Protein AF-A0A2I6S3R1-F1 (afdb_monomer)

Organism: NCBI:txid2067960

Mean predicted aligned error: 6.67 Å

Sequence (330 aa):
MHPRRLFICGTPLQALLIERIIELESLSKDECILFFYTYSINDKYAHAYERICPLFHEAHHYFCDNKYPGYARDARRLFSNLDYQAVYFASAISSFVLLALSCAQNPEIVTFDDGTANISQNSLYASKYGLTLKKALALALFGNRYHLQRIRKESRRHYTLHPGSTNNISDKLVPISIVGSLRESASDSSCSLILGTLFRDAFPSMRPGEIQNRLCKFASRLRGDVFYLPHPRSGESWLRGIRTIDTQQVAEEVAVDLCDRYGRLDLYGFCSSAQLNLGSSERIRNFLLTADGHITNLHTMTETMNRAGIKPYGIIDLDLLHSGNGAPES

InterPro domains:
  IPR012477 Glycosyltransferase family 52 [PF07922] (76-284)

Secondary structure (DSSP, 8-state):
-PPPEEEEE-SHHHHHHHHHHHHHTT--GGGEEEEEEESS--HHHHHHHHHHGGG-SEEEEEE--SPTTHHHHHHHHHHHS---SEEEES-TT-HHHHHHHHHSSS-EEEEE--SGGGT-TTSTTTSSS-S-HHHHHHHHHTT----HHHHHHHEEEEEES-TTS--SS-S-EEE--SS-SPPPPS-SEEEEEEEP--HHHH-TTS-HHHHHHHHHHHHTTS-S-EEEE--TT-S----TTSEE---SS-HHHHHHHHHHHHEEEEEEESS-HHHHHHTT-TTEEEEEEEBTTB-TTHHHHHHHHHHTT---SEEEETT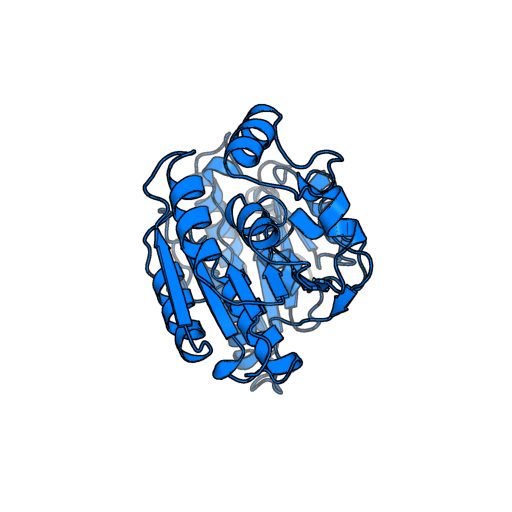TTTS---PPP-

Nearest PDB structures (foldseek):
  5wc8-assembly1_M  TM=6.183E-01  e=5.635E-11  Mannheimia haemolytica
  7d1i-assembly1_B-2  TM=4.965E-01  e=1.856E-05  Acinetobacter baumannii
  6jtd-assembly2_B  TM=4.982E-01  e=2.274E-04  Trollius chinensis
  1foa-assembly1_A  TM=5.330E-01  e=4.986E-01  Oryctolagus cuniculus
  5gvw-assembly1_D  TM=2.110E-01  e=1.466E-01  Streptococcus pneumoniae

pLDDT: mean 86.87, std 12.22, range [29.44, 98.56]

Foldseek 3Di:
DPAAEEEEEEALVSLLQVVQVCVVVVPAQDRYEYEYEYADDDPLSVVSCVVRVVRHPYYDYHYPPDDPPVVLLVLLVVLLPDGHQAYEEAQQLDSNRQSNCQNDDNHAYEYEHPFLLFFFCPHLLVDPFSDDPVVVVSSVVSRGPDTQVCQAVRHPEYEYLQLQFRTSRYVRYDYDASQDPQPQAPEQAEEEEEEADPCCVFPVPDDSVVVLVLVLLVQVPDDDAYEYEHDPPDPPQDRPPHHYDDDSDDPLVVLSVRCNHGVAYEYEYLLDSSCLSCQPDPRYQYEHEDEPPDRRCPVSSVVSCVSSVGDHNYYDYSVVSVPDDDDDDD

Structure (mmCIF, N/CA/C/O backbone):
data_AF-A0A2I6S3R1-F1
#
_entry.id   AF-A0A2I6S3R1-F1
#
loop_
_atom_site.group_PDB
_atom_site.id
_atom_site.type_symbol
_atom_site.label_atom_id
_atom_site.label_alt_id
_atom_site.label_comp_id
_atom_site.label_asym_id
_atom_site.label_entity_id
_atom_site.label_seq_id
_atom_site.pdbx_PDB_ins_code
_atom_site.Cartn_x
_atom_site.Cartn_y
_atom_site.Cartn_z
_atom_site.occupancy
_atom_site.B_iso_or_equiv
_atom_site.auth_seq_id
_atom_site.auth_comp_id
_atom_site.auth_asym_id
_atom_site.auth_atom_id
_atom_site.pdbx_PDB_model_num
ATOM 1 N N . MET A 1 1 ? -22.753 -14.914 19.082 1.00 54.47 1 MET A N 1
ATOM 2 C CA . MET A 1 1 ? -22.231 -14.079 17.980 1.00 54.47 1 MET A CA 1
ATOM 3 C C . MET A 1 1 ? -20.720 -14.141 18.030 1.00 54.47 1 MET A C 1
ATOM 5 O O . MET A 1 1 ? -20.175 -14.001 19.119 1.00 54.47 1 MET A O 1
ATOM 9 N N . HIS A 1 2 ? -20.063 -14.411 16.903 1.00 62.22 2 HIS A N 1
ATOM 10 C CA . HIS A 1 2 ? -18.607 -14.311 16.826 1.00 62.22 2 HIS A CA 1
ATOM 11 C C . HIS A 1 2 ? -18.181 -12.839 16.933 1.00 62.22 2 HIS A C 1
ATOM 13 O O . HIS A 1 2 ? -18.915 -11.965 16.465 1.00 62.22 2 HIS A O 1
ATOM 19 N N . PRO A 1 3 ? -17.033 -12.546 17.563 1.00 82.75 3 PRO A N 1
ATOM 20 C CA . PRO A 1 3 ? -16.532 -11.185 17.660 1.00 82.75 3 PRO A CA 1
ATOM 21 C C . PRO A 1 3 ? -16.202 -10.648 16.263 1.00 82.75 3 PRO A C 1
ATOM 23 O O . PRO A 1 3 ? -15.366 -11.203 15.548 1.00 82.75 3 PRO A O 1
ATOM 26 N N . ARG A 1 4 ? -16.876 -9.568 15.859 1.00 94.56 4 ARG A N 1
ATOM 27 C CA . ARG A 1 4 ? -16.673 -8.958 14.541 1.00 94.56 4 ARG A CA 1
ATOM 28 C C . ARG A 1 4 ? -15.415 -8.095 14.504 1.00 94.56 4 ARG A C 1
ATOM 30 O O . ARG A 1 4 ? -15.016 -7.488 15.501 1.00 94.56 4 ARG A O 1
ATOM 37 N N . ARG A 1 5 ? -14.800 -8.035 13.329 1.00 97.62 5 ARG A N 1
ATOM 38 C CA . ARG A 1 5 ? -13.547 -7.339 13.032 1.00 97.62 5 ARG A CA 1
ATOM 39 C C . ARG A 1 5 ? -13.826 -6.277 11.976 1.00 97.62 5 ARG A C 1
ATOM 41 O O . ARG A 1 5 ? -14.322 -6.597 10.897 1.00 97.62 5 ARG A O 1
ATOM 48 N N . LEU A 1 6 ? -13.518 -5.024 12.288 1.00 98.38 6 LEU A N 1
ATOM 49 C CA . LEU A 1 6 ? -13.662 -3.907 11.363 1.00 98.38 6 LEU A CA 1
ATOM 50 C C . LEU A 1 6 ? -12.368 -3.717 10.571 1.00 98.38 6 LEU A C 1
ATOM 52 O O . LEU A 1 6 ? -11.334 -3.376 11.142 1.00 98.38 6 LEU A O 1
ATOM 56 N N . PHE A 1 7 ? -12.438 -3.885 9.259 1.00 98.56 7 PHE A N 1
ATOM 57 C CA . PHE A 1 7 ? -11.355 -3.619 8.325 1.00 98.56 7 PHE A CA 1
ATOM 58 C C . PHE A 1 7 ? -11.514 -2.230 7.719 1.00 98.56 7 PHE A C 1
ATOM 60 O O . PHE A 1 7 ? -12.572 -1.887 7.198 1.00 98.56 7 PHE A O 1
ATOM 67 N N . ILE A 1 8 ? -10.456 -1.426 7.786 1.00 98.19 8 ILE A N 1
ATOM 68 C CA . ILE A 1 8 ? -10.428 -0.054 7.282 1.00 98.19 8 ILE A CA 1
ATOM 69 C C . ILE A 1 8 ? -9.348 0.054 6.212 1.00 98.19 8 ILE A C 1
ATOM 71 O O . ILE A 1 8 ? -8.157 -0.085 6.507 1.00 98.19 8 ILE A O 1
ATOM 75 N N . CYS A 1 9 ? -9.753 0.373 4.987 1.00 95.44 9 CYS A N 1
ATOM 76 C CA . CYS A 1 9 ? -8.829 0.640 3.891 1.00 95.44 9 CYS A CA 1
ATOM 77 C C . CYS A 1 9 ? -9.319 1.762 2.975 1.00 95.44 9 CYS A C 1
ATOM 79 O O . CYS A 1 9 ? -10.487 2.140 2.973 1.00 95.44 9 CYS A O 1
ATOM 81 N N . GLY A 1 10 ? -8.393 2.316 2.203 1.00 93.06 10 GLY A N 1
ATOM 82 C CA . GLY A 1 10 ? -8.664 3.366 1.237 1.00 93.06 10 GLY A CA 1
ATOM 83 C C . GLY A 1 10 ? -7.691 3.400 0.069 1.00 93.06 10 GLY A C 1
ATOM 84 O O . GLY A 1 10 ? -7.510 4.453 -0.537 1.00 93.06 10 GLY A O 1
ATOM 85 N N . THR A 1 11 ? -7.041 2.275 -0.244 1.00 91.69 11 THR A N 1
ATOM 86 C CA . THR A 1 11 ? -6.274 2.091 -1.484 1.00 91.69 11 THR A CA 1
ATOM 87 C C . THR A 1 11 ? -6.466 0.670 -2.031 1.00 91.69 11 THR A C 1
ATOM 89 O O . THR A 1 11 ? -6.712 -0.251 -1.249 1.00 91.69 11 THR A O 1
ATOM 92 N N . PRO A 1 12 ? -6.315 0.457 -3.351 1.00 92.38 12 PRO A N 1
ATOM 93 C CA . PRO A 1 12 ? -6.341 -0.886 -3.934 1.00 92.38 12 PRO A CA 1
ATOM 94 C C . PRO A 1 12 ? -5.300 -1.850 -3.341 1.00 92.38 12 PRO A C 1
ATOM 96 O O . PRO A 1 12 ? -5.613 -3.008 -3.089 1.00 92.38 12 PRO A O 1
ATOM 99 N N . LEU A 1 13 ? -4.090 -1.368 -3.027 1.00 91.00 13 LEU A N 1
ATOM 100 C CA . LEU A 1 13 ? -3.055 -2.182 -2.375 1.00 91.00 13 LEU A CA 1
ATOM 101 C C . LEU A 1 13 ? -3.514 -2.690 -1.001 1.00 91.00 13 LEU A C 1
ATOM 103 O O . LEU A 1 13 ? -3.348 -3.863 -0.678 1.00 91.00 13 LEU A O 1
ATOM 107 N N . GLN A 1 14 ? -4.125 -1.817 -0.197 1.00 94.81 14 GLN A N 1
ATOM 108 C CA . GLN A 1 14 ? -4.657 -2.198 1.110 1.00 94.81 14 GLN A CA 1
ATOM 109 C C . GLN A 1 14 ? -5.797 -3.219 0.986 1.00 94.81 14 GLN A C 1
ATOM 111 O O . GLN A 1 14 ? -5.889 -4.114 1.818 1.00 94.81 14 GLN A O 1
ATOM 116 N N . ALA A 1 15 ? -6.643 -3.109 -0.044 1.00 94.94 15 ALA A N 1
ATOM 117 C CA . ALA A 1 15 ? -7.698 -4.086 -0.321 1.00 94.94 15 ALA A CA 1
ATOM 118 C C . ALA A 1 15 ? -7.115 -5.489 -0.546 1.00 94.94 15 ALA A C 1
ATOM 120 O O . ALA A 1 15 ? -7.571 -6.459 0.055 1.00 94.94 15 ALA A O 1
ATOM 121 N N . LEU A 1 16 ? -6.046 -5.571 -1.339 1.00 92.88 16 LEU A N 1
ATOM 122 C CA . LEU A 1 16 ? -5.360 -6.825 -1.614 1.00 92.88 16 LEU A CA 1
ATOM 123 C C . LEU A 1 16 ? -4.667 -7.405 -0.368 1.00 92.88 16 LEU A C 1
ATOM 125 O O . LEU A 1 16 ? -4.726 -8.609 -0.136 1.00 92.88 16 LEU A O 1
ATOM 129 N N . LEU A 1 17 ? -4.055 -6.571 0.479 1.00 94.50 17 LEU A N 1
ATOM 130 C CA . LEU A 1 17 ? -3.496 -7.045 1.753 1.00 94.50 17 LEU A CA 1
ATOM 131 C C . LEU A 1 17 ? -4.581 -7.586 2.690 1.00 94.50 17 LEU A C 1
ATOM 133 O O . LEU A 1 17 ? -4.364 -8.592 3.356 1.00 94.50 17 LEU A O 1
ATOM 137 N N . ILE A 1 18 ? -5.752 -6.950 2.726 1.00 96.31 18 ILE A N 1
ATOM 138 C CA . ILE A 1 18 ? -6.888 -7.408 3.530 1.00 96.31 18 ILE A CA 1
ATOM 139 C C . ILE A 1 18 ? -7.377 -8.786 3.078 1.00 96.31 18 ILE A C 1
ATOM 141 O O . ILE A 1 18 ? -7.597 -9.643 3.930 1.00 96.31 18 ILE A O 1
ATOM 145 N N . GLU A 1 19 ? -7.508 -9.015 1.769 1.00 94.50 19 GLU A N 1
ATOM 146 C CA . GLU A 1 19 ? -7.861 -10.328 1.207 1.00 94.50 19 GLU A CA 1
ATOM 147 C C . GLU A 1 19 ? -6.900 -11.412 1.721 1.00 94.50 19 GLU A C 1
ATOM 149 O O . GLU A 1 19 ? -7.334 -12.425 2.268 1.00 94.50 19 GLU A O 1
ATOM 154 N N . ARG A 1 20 ? -5.589 -11.140 1.684 1.00 93.38 20 ARG A N 1
ATOM 155 C CA . ARG A 1 20 ? -4.559 -12.054 2.205 1.00 93.38 20 ARG A CA 1
ATOM 156 C C . ARG A 1 20 ? -4.641 -12.256 3.717 1.00 93.38 20 ARG A C 1
ATOM 158 O O . ARG A 1 20 ? -4.416 -13.363 4.192 1.00 93.38 20 ARG A O 1
ATOM 165 N N . ILE A 1 21 ? -4.961 -11.219 4.490 1.00 96.31 21 ILE A N 1
ATOM 166 C CA . ILE A 1 21 ? -5.130 -11.338 5.949 1.00 96.31 21 ILE A CA 1
ATOM 167 C C . ILE A 1 21 ? -6.331 -12.226 6.282 1.00 96.31 21 ILE A C 1
ATOM 169 O O . ILE A 1 21 ? -6.217 -13.083 7.154 1.00 96.31 21 ILE A O 1
ATOM 173 N N . ILE A 1 22 ? -7.457 -12.056 5.581 1.00 95.88 22 ILE A N 1
ATOM 174 C CA . ILE A 1 22 ? -8.658 -12.885 5.759 1.00 95.88 22 ILE A CA 1
ATOM 175 C C . ILE A 1 22 ? -8.340 -14.357 5.483 1.00 95.88 22 ILE A C 1
ATOM 177 O O . ILE A 1 22 ? -8.696 -15.213 6.294 1.00 95.88 22 ILE A O 1
ATOM 181 N N . GLU A 1 23 ? -7.622 -14.643 4.393 1.00 93.81 23 GLU A N 1
ATOM 182 C CA . GLU A 1 23 ? -7.155 -15.995 4.063 1.00 93.81 23 GLU A CA 1
ATOM 183 C C . GLU A 1 23 ? -6.233 -16.565 5.157 1.00 93.81 23 GLU A C 1
ATOM 185 O O . GLU A 1 23 ? -6.480 -17.655 5.674 1.00 93.81 23 GLU A O 1
ATOM 190 N N . LEU A 1 24 ? -5.192 -15.820 5.548 1.00 93.62 24 LEU A N 1
ATOM 191 C CA . LEU A 1 24 ? -4.191 -16.255 6.532 1.00 93.62 24 LEU A CA 1
ATOM 192 C C . LEU A 1 24 ? -4.785 -16.519 7.916 1.00 93.62 24 LEU A C 1
ATOM 194 O O . LEU A 1 24 ? -4.354 -17.432 8.618 1.00 93.62 24 LEU A O 1
ATOM 198 N N . GLU A 1 25 ? -5.755 -15.709 8.323 1.00 94.81 25 GLU A N 1
ATOM 199 C CA . GLU A 1 25 ? -6.446 -15.867 9.599 1.00 94.81 25 GLU A CA 1
ATOM 200 C C . GLU A 1 25 ? -7.646 -16.816 9.528 1.00 94.81 25 GLU A C 1
ATOM 202 O O . GLU A 1 25 ? -8.261 -17.083 10.560 1.00 94.81 25 GLU A O 1
ATOM 207 N N . SER A 1 26 ? -7.965 -17.346 8.340 1.00 95.19 26 SER A N 1
ATOM 208 C CA . SER A 1 26 ? -9.133 -18.203 8.105 1.00 95.19 26 SER A CA 1
ATOM 209 C C . SER A 1 26 ? -10.435 -17.566 8.608 1.00 95.19 26 SER A C 1
ATOM 211 O O . SER A 1 26 ? -11.270 -18.232 9.222 1.00 95.19 26 SER A O 1
ATOM 213 N N . LEU A 1 27 ? -10.593 -16.258 8.380 1.00 95.25 27 LEU A N 1
ATOM 214 C CA . LEU A 1 27 ? -11.760 -15.514 8.846 1.00 95.25 27 LEU A CA 1
ATOM 215 C C . LEU A 1 27 ? -12.967 -15.813 7.968 1.00 95.25 27 LEU A C 1
ATOM 217 O O . LEU A 1 27 ? -12.891 -15.794 6.739 1.00 95.25 27 LEU A O 1
ATOM 221 N N . SER A 1 28 ? -14.105 -16.048 8.611 1.00 95.75 28 SER A N 1
ATOM 222 C CA . SER A 1 28 ? -15.370 -16.189 7.904 1.00 95.75 28 SER A CA 1
ATOM 223 C C . SER A 1 28 ? -15.984 -14.825 7.589 1.00 95.75 28 SER A C 1
ATOM 225 O O . SER A 1 28 ? -15.787 -13.844 8.308 1.00 95.75 28 SER A O 1
ATOM 227 N N . LYS A 1 29 ? -16.808 -14.778 6.538 1.00 95.94 29 LYS A N 1
ATOM 228 C CA . LYS A 1 29 ? -17.544 -13.573 6.132 1.00 95.94 29 LYS A CA 1
ATOM 229 C C . LYS A 1 29 ? -18.296 -12.921 7.298 1.00 95.94 29 LYS A C 1
ATOM 231 O O . LYS A 1 29 ? -18.241 -11.704 7.456 1.00 95.94 29 LYS A O 1
ATOM 236 N N . ASP A 1 30 ? -18.956 -13.728 8.131 1.00 95.56 30 ASP A N 1
ATOM 237 C CA . ASP A 1 30 ? -19.784 -13.279 9.262 1.00 95.56 30 ASP A CA 1
ATOM 238 C C . ASP A 1 30 ? -18.995 -12.598 10.393 1.00 95.56 30 ASP A C 1
ATOM 240 O O . ASP A 1 30 ? -19.573 -11.927 11.254 1.00 95.56 30 ASP A O 1
ATOM 244 N N . GLU A 1 31 ? -17.669 -12.726 10.376 1.00 96.19 31 GLU A N 1
ATOM 245 C CA . GLU A 1 31 ? -16.759 -12.092 11.323 1.00 96.19 31 GLU A CA 1
ATOM 246 C C . GLU A 1 31 ? -16.210 -10.748 10.836 1.00 96.19 31 GLU A C 1
ATOM 248 O O . GLU A 1 31 ? -15.504 -10.079 11.594 1.00 96.19 31 GLU A O 1
ATOM 253 N N . CYS A 1 32 ? -16.491 -10.336 9.598 1.00 97.88 32 CYS A N 1
ATOM 254 C CA . CYS A 1 32 ? -15.800 -9.221 8.958 1.00 97.88 32 CYS A CA 1
ATOM 255 C C . CYS A 1 32 ? -16.759 -8.091 8.559 1.00 97.88 32 CYS A C 1
ATOM 257 O O . CYS A 1 32 ? -17.756 -8.310 7.872 1.00 97.88 32 CYS A O 1
ATOM 259 N N . ILE A 1 33 ? -16.405 -6.860 8.940 1.00 98.25 33 ILE A N 1
ATOM 260 C CA . ILE A 1 33 ? -17.035 -5.614 8.483 1.00 98.25 33 ILE A CA 1
ATOM 261 C C . ILE A 1 33 ? -16.000 -4.813 7.692 1.00 98.25 33 ILE A C 1
ATOM 263 O O . ILE A 1 33 ? -14.876 -4.645 8.163 1.00 98.25 33 ILE A O 1
ATOM 267 N N . LEU A 1 34 ? -16.366 -4.288 6.525 1.00 98.44 34 LEU A N 1
ATOM 268 C CA . LEU A 1 34 ? -15.507 -3.429 5.709 1.00 98.44 34 LEU A CA 1
ATOM 269 C C . LEU A 1 34 ? -15.935 -1.964 5.802 1.00 98.44 34 LEU A C 1
ATOM 271 O O . LEU A 1 34 ? -17.093 -1.623 5.578 1.00 98.44 34 LEU A O 1
ATOM 275 N N . PHE A 1 35 ? -14.970 -1.080 6.027 1.00 98.12 35 PHE A N 1
ATOM 276 C CA . PHE A 1 35 ? -15.082 0.349 5.776 1.00 98.12 35 PHE A CA 1
ATOM 277 C C . PHE A 1 35 ? -14.028 0.771 4.746 1.00 98.12 35 PHE A C 1
ATOM 279 O O . PHE A 1 35 ? -12.843 0.920 5.058 1.00 98.12 35 PHE A O 1
ATOM 286 N N . PHE A 1 36 ? -14.475 0.964 3.507 1.00 96.88 36 PHE A N 1
ATOM 287 C CA . PHE A 1 36 ? -13.648 1.358 2.374 1.00 96.88 36 PHE A CA 1
ATOM 288 C C . PHE A 1 36 ? -13.839 2.850 2.095 1.00 96.88 36 PHE A C 1
ATOM 290 O O . PHE A 1 36 ? -14.948 3.267 1.770 1.00 96.88 36 PHE A O 1
ATOM 297 N N . TYR A 1 37 ? -12.796 3.675 2.203 1.00 94.75 37 TYR A N 1
ATOM 298 C CA . TYR A 1 37 ? -12.896 5.117 1.944 1.00 94.75 37 TYR A CA 1
ATOM 299 C C . TYR A 1 37 ? -12.085 5.557 0.726 1.00 94.75 37 TYR A C 1
ATOM 301 O O . TYR A 1 37 ? -10.963 5.114 0.509 1.00 94.75 37 TYR A O 1
ATOM 309 N N . THR A 1 38 ? -12.618 6.487 -0.064 1.00 91.69 38 THR A N 1
ATOM 310 C CA . THR A 1 38 ? -11.966 6.943 -1.303 1.00 91.69 38 THR A CA 1
ATOM 311 C C . THR A 1 38 ? -11.994 8.455 -1.439 1.00 91.69 38 THR A C 1
ATOM 313 O O . THR A 1 38 ? -13.030 9.071 -1.211 1.00 91.69 38 THR A O 1
ATOM 316 N N . TYR A 1 39 ? -10.878 9.051 -1.866 1.00 85.19 39 TYR A N 1
ATOM 317 C CA . TYR A 1 39 ? -10.787 10.483 -2.202 1.00 85.19 39 TYR A CA 1
ATOM 318 C C . TYR A 1 39 ? -10.976 10.770 -3.696 1.00 85.19 39 TYR A C 1
ATOM 320 O O . TYR A 1 39 ? -11.170 11.916 -4.088 1.00 85.19 39 TYR A O 1
ATOM 328 N N . SER A 1 40 ? -10.892 9.737 -4.531 1.00 80.06 40 SER A N 1
ATOM 329 C CA . SER A 1 40 ? -11.030 9.823 -5.981 1.00 80.06 40 SER A CA 1
ATOM 330 C C . SER A 1 40 ? -12.002 8.764 -6.466 1.00 80.06 40 SER A C 1
ATOM 332 O O . SER A 1 40 ? -11.911 7.615 -6.035 1.00 80.06 40 SER A O 1
ATOM 334 N N . ILE A 1 41 ? -12.875 9.142 -7.395 1.00 79.88 41 ILE A N 1
ATOM 335 C CA . ILE A 1 41 ? -13.721 8.205 -8.131 1.00 79.88 41 ILE A CA 1
ATOM 336 C C . ILE A 1 41 ? -12.942 7.794 -9.377 1.00 79.88 41 ILE A C 1
ATOM 338 O O . ILE A 1 41 ? -12.688 8.627 -10.244 1.00 79.88 41 ILE A O 1
ATOM 342 N N . ASN A 1 42 ? -12.502 6.540 -9.431 1.00 83.06 42 ASN A N 1
ATOM 343 C CA . ASN A 1 42 ? -11.980 5.924 -10.647 1.00 83.06 42 ASN A CA 1
ATOM 344 C C . ASN A 1 42 ? -12.133 4.399 -10.586 1.00 83.06 42 ASN A C 1
ATOM 346 O O . ASN A 1 42 ? -12.280 3.821 -9.503 1.00 83.06 42 ASN A O 1
ATOM 350 N N . ASP A 1 43 ? -12.037 3.770 -11.754 1.00 86.88 43 ASP A N 1
ATOM 351 C CA . ASP A 1 43 ? -12.311 2.347 -11.955 1.00 86.88 43 ASP A CA 1
ATOM 352 C C . ASP A 1 43 ? -11.414 1.427 -11.120 1.00 86.88 43 ASP A C 1
ATOM 354 O O . ASP A 1 43 ? -11.856 0.359 -10.715 1.00 86.88 43 ASP A O 1
ATOM 358 N N . LYS A 1 44 ? -10.182 1.836 -10.779 1.00 88.00 44 LYS A N 1
ATOM 359 C CA . LYS A 1 44 ? -9.290 1.020 -9.932 1.00 88.00 44 LYS A CA 1
ATOM 360 C C . LYS A 1 44 ? -9.800 0.904 -8.502 1.00 88.00 44 LYS A C 1
ATOM 362 O O . LYS A 1 44 ? -9.704 -0.156 -7.892 1.00 88.00 44 LYS A O 1
ATOM 367 N N . TYR A 1 45 ? -10.329 1.994 -7.950 1.00 90.75 45 TYR A N 1
ATOM 368 C CA . TYR A 1 45 ? -10.899 1.971 -6.603 1.00 90.75 45 TYR A CA 1
ATOM 369 C C . TYR A 1 45 ? -12.239 1.235 -6.576 1.00 90.75 45 TYR A C 1
ATOM 371 O O . TYR A 1 45 ? -12.485 0.498 -5.625 1.00 90.75 45 TYR A O 1
ATOM 379 N N . ALA A 1 46 ? -13.068 1.407 -7.613 1.00 91.44 46 ALA A N 1
ATOM 380 C CA . ALA A 1 46 ? -14.316 0.661 -7.759 1.00 91.44 46 ALA A CA 1
ATOM 381 C C . ALA A 1 46 ? -14.044 -0.847 -7.849 1.00 91.44 46 ALA A C 1
ATOM 383 O O . ALA A 1 46 ? -14.564 -1.607 -7.037 1.00 91.44 46 ALA A O 1
ATOM 384 N N . HIS A 1 47 ? -13.123 -1.253 -8.729 1.00 92.62 47 HIS A N 1
ATOM 385 C CA . HIS A 1 47 ? -12.705 -2.645 -8.879 1.00 92.62 47 HIS A CA 1
ATOM 386 C C . HIS A 1 47 ? -12.179 -3.241 -7.567 1.00 92.62 47 HIS A C 1
ATOM 388 O O . HIS A 1 47 ? -12.578 -4.334 -7.175 1.00 92.62 47 HIS A O 1
ATOM 394 N N . ALA A 1 48 ? -11.317 -2.512 -6.849 1.00 93.31 48 ALA A N 1
ATOM 395 C CA . ALA A 1 48 ? -10.789 -2.973 -5.568 1.00 93.31 48 ALA A CA 1
ATOM 396 C C . ALA A 1 48 ? -11.893 -3.190 -4.519 1.00 93.31 48 ALA A C 1
ATOM 398 O O . ALA A 1 48 ? -11.857 -4.189 -3.804 1.00 93.31 48 ALA A O 1
ATOM 399 N N . TYR A 1 49 ? -12.871 -2.283 -4.433 1.00 95.50 49 TYR A N 1
ATOM 400 C CA . TYR A 1 49 ? -14.009 -2.423 -3.523 1.00 95.50 49 TYR A CA 1
ATOM 401 C C . TYR A 1 49 ? -14.904 -3.608 -3.906 1.00 95.50 49 TYR A C 1
ATOM 403 O O . TYR A 1 49 ? -15.193 -4.451 -3.057 1.00 95.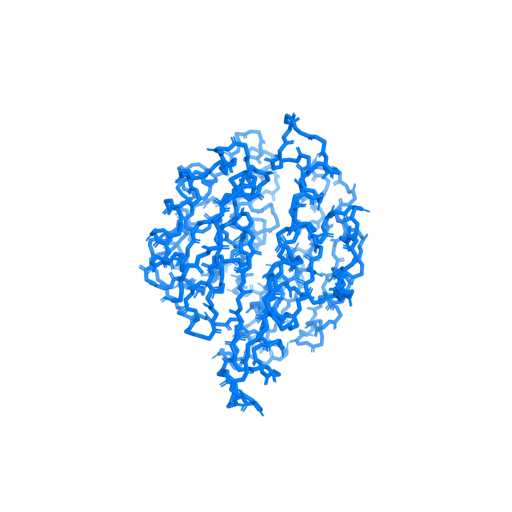50 49 TYR A O 1
ATOM 411 N N . GLU A 1 50 ? -15.304 -3.702 -5.177 1.00 95.12 50 GLU A N 1
ATOM 412 C CA . GLU A 1 50 ? -16.162 -4.775 -5.698 1.00 95.12 50 GLU A CA 1
ATOM 413 C C . GLU A 1 50 ? -15.533 -6.156 -5.514 1.00 95.12 50 GLU A C 1
ATOM 415 O O . GLU A 1 50 ? -16.231 -7.109 -5.170 1.00 95.12 50 GLU A O 1
ATOM 420 N N . ARG A 1 51 ? -14.209 -6.255 -5.674 1.00 93.81 51 ARG A N 1
ATOM 421 C CA . ARG A 1 51 ? -13.455 -7.492 -5.468 1.00 93.81 51 ARG A CA 1
ATOM 422 C C . ARG A 1 51 ? -13.545 -8.003 -4.031 1.00 93.81 51 ARG A C 1
ATOM 424 O O . ARG A 1 51 ? -13.773 -9.192 -3.833 1.00 93.81 51 ARG A O 1
ATOM 431 N N . ILE A 1 52 ? -13.342 -7.137 -3.034 1.00 96.12 52 ILE A N 1
ATOM 432 C CA . ILE A 1 52 ? -13.237 -7.586 -1.637 1.00 96.12 52 ILE A CA 1
ATOM 433 C C . ILE A 1 52 ? -14.572 -7.571 -0.892 1.00 96.12 52 ILE A C 1
ATOM 435 O O . ILE A 1 52 ? -14.729 -8.331 0.054 1.00 96.12 52 ILE A O 1
ATOM 439 N N . CYS A 1 53 ? -15.544 -6.750 -1.306 1.00 96.94 53 CYS A N 1
ATOM 440 C CA . CYS A 1 53 ? -16.851 -6.615 -0.652 1.00 96.94 53 CYS A CA 1
ATOM 441 C C . CYS A 1 53 ? -17.557 -7.965 -0.367 1.00 96.94 53 CYS A C 1
ATOM 443 O O . CYS A 1 53 ? -18.057 -8.139 0.748 1.00 96.94 53 CYS A O 1
ATOM 445 N N . PRO A 1 54 ? -17.536 -8.972 -1.270 1.00 97.19 54 PRO A N 1
ATOM 446 C CA . PRO A 1 54 ? -18.135 -10.283 -1.011 1.00 97.19 54 PRO A CA 1
ATOM 447 C C . PRO A 1 54 ? -17.566 -11.038 0.202 1.00 97.19 54 PRO A C 1
ATOM 449 O O . PRO A 1 54 ? -18.262 -11.900 0.744 1.00 97.19 54 PRO A O 1
ATOM 452 N N . LEU A 1 55 ? -16.343 -10.707 0.640 1.00 97.19 55 LEU A N 1
ATOM 453 C CA . LEU A 1 55 ? -15.665 -11.313 1.792 1.00 97.19 55 LEU A CA 1
ATOM 454 C C . LEU A 1 55 ? -16.203 -10.814 3.144 1.00 97.19 55 LEU A C 1
ATOM 456 O O . LEU A 1 55 ? -15.807 -11.337 4.181 1.00 97.19 55 LEU A O 1
ATOM 460 N N . PHE A 1 56 ? -17.102 -9.824 3.158 1.00 97.81 56 PHE A N 1
ATOM 461 C CA . PHE A 1 56 ? -17.576 -9.165 4.379 1.00 97.81 56 PHE A CA 1
ATOM 462 C C . PHE A 1 56 ? -19.072 -9.354 4.599 1.00 97.81 56 PHE A C 1
ATOM 464 O O . PHE A 1 56 ? -19.868 -9.299 3.662 1.00 97.81 56 PHE A O 1
ATOM 471 N N . HIS A 1 57 ? -19.467 -9.551 5.856 1.00 96.06 57 HIS A N 1
ATOM 472 C CA . HIS A 1 57 ? -20.867 -9.567 6.278 1.00 96.06 57 HIS A CA 1
ATOM 473 C C . HIS A 1 57 ? -21.560 -8.244 5.953 1.00 96.06 57 HIS A C 1
ATOM 475 O O . HIS A 1 57 ? -22.685 -8.219 5.460 1.00 96.06 57 HIS A O 1
ATOM 481 N N . GLU A 1 58 ? -20.853 -7.152 6.225 1.00 96.62 58 GLU A N 1
ATOM 482 C CA . GLU A 1 58 ? -21.312 -5.784 6.050 1.00 96.62 58 GLU A CA 1
ATOM 483 C C . GLU A 1 58 ? -20.171 -4.957 5.450 1.00 96.62 58 GLU A C 1
ATOM 485 O O . GLU A 1 58 ? -19.026 -5.056 5.892 1.00 96.62 58 GLU A O 1
ATOM 490 N N . ALA A 1 59 ? -20.467 -4.153 4.429 1.00 97.19 59 ALA A N 1
ATOM 491 C CA . ALA A 1 59 ? -19.473 -3.346 3.733 1.00 97.19 59 ALA A CA 1
ATOM 492 C C . ALA A 1 59 ? -19.996 -1.932 3.472 1.00 97.19 59 ALA A C 1
ATOM 494 O O . ALA A 1 59 ? -21.054 -1.742 2.877 1.00 97.19 59 ALA A O 1
ATOM 495 N N . HIS A 1 60 ? -19.208 -0.934 3.859 1.00 96.50 60 HIS A N 1
ATOM 496 C CA . HIS A 1 60 ? -19.507 0.477 3.658 1.00 96.50 60 HIS A CA 1
ATOM 497 C C . HIS A 1 60 ? -18.464 1.104 2.742 1.00 96.50 60 HIS A C 1
ATOM 499 O O . HIS A 1 60 ? -17.276 1.113 3.067 1.00 96.50 60 HIS A O 1
ATOM 505 N N . HIS A 1 61 ? -18.912 1.675 1.625 1.00 95.06 61 HIS A N 1
ATOM 506 C CA . HIS A 1 61 ? -18.082 2.531 0.783 1.00 95.06 61 HIS A CA 1
ATOM 507 C C . HIS A 1 61 ? -18.364 3.997 1.115 1.00 95.06 61 HIS A C 1
ATOM 509 O O . HIS A 1 61 ? -19.499 4.459 1.024 1.00 95.06 61 HIS A O 1
ATOM 515 N N . TYR A 1 62 ? -17.331 4.725 1.532 1.00 93.88 62 TYR A N 1
ATOM 516 C CA . TYR A 1 62 ? -17.408 6.137 1.884 1.00 93.88 62 TYR A CA 1
ATOM 517 C C . TYR A 1 62 ? -16.602 6.986 0.896 1.00 93.88 62 TYR A C 1
ATOM 519 O O . TYR A 1 62 ? -15.369 6.926 0.851 1.00 93.88 62 TYR A O 1
ATOM 527 N N . PHE A 1 63 ? -17.285 7.825 0.120 1.00 91.38 63 PHE A N 1
ATOM 528 C CA . PHE A 1 63 ? -16.620 8.817 -0.719 1.00 91.38 63 PHE A CA 1
ATOM 529 C C . PHE A 1 63 ? -16.333 10.092 0.087 1.00 91.38 63 PHE A C 1
ATOM 531 O O . PHE A 1 63 ? -17.228 10.695 0.669 1.00 91.38 63 PHE A O 1
ATOM 538 N N . CYS A 1 64 ? -15.066 10.503 0.146 1.00 87.62 64 CYS A N 1
ATOM 539 C CA . CYS A 1 64 ? -14.605 11.664 0.905 1.00 87.62 64 CYS A CA 1
ATOM 540 C C . CYS A 1 64 ? -14.845 12.982 0.146 1.00 87.62 64 CYS A C 1
ATOM 542 O O . CYS A 1 64 ? -13.893 13.700 -0.162 1.00 87.62 64 CYS A O 1
ATOM 544 N N . ASP A 1 65 ? -16.103 13.305 -0.147 1.00 84.56 65 ASP A N 1
ATOM 545 C CA . ASP A 1 65 ? -16.521 14.572 -0.766 1.00 84.56 65 ASP A CA 1
ATOM 546 C C . ASP A 1 65 ? -16.527 15.754 0.219 1.00 84.56 65 ASP A C 1
ATOM 548 O O . ASP A 1 65 ? -16.213 16.894 -0.134 1.00 84.56 65 ASP A O 1
ATOM 552 N N . ASN A 1 66 ? -16.836 15.482 1.484 1.00 79.25 66 ASN A N 1
ATOM 553 C CA . ASN A 1 66 ? -16.878 16.480 2.537 1.00 79.25 66 ASN A CA 1
ATOM 554 C C . ASN A 1 66 ? -15.468 16.896 2.966 1.00 79.25 66 ASN A C 1
ATOM 556 O O . ASN A 1 66 ? -14.596 16.068 3.226 1.00 79.25 66 ASN A O 1
ATOM 560 N N . LYS A 1 67 ? -15.244 18.202 3.147 1.00 81.94 67 LYS A N 1
ATOM 561 C CA . LYS A 1 67 ? -14.011 18.695 3.779 1.00 81.94 67 LYS A CA 1
ATOM 562 C C . LYS A 1 67 ? -13.988 18.327 5.261 1.00 81.94 67 LYS A C 1
ATOM 564 O O . LYS A 1 67 ? -15.025 18.230 5.918 1.00 81.94 67 LYS A O 1
ATOM 569 N N . TYR A 1 68 ? -12.788 18.181 5.818 1.00 78.81 68 TYR A N 1
ATOM 570 C CA . TYR A 1 68 ? -12.617 18.086 7.268 1.00 78.81 68 TYR A CA 1
ATOM 571 C C . TYR A 1 68 ? -13.225 19.332 7.947 1.00 78.81 68 TYR A C 1
ATOM 573 O O . TYR A 1 68 ? -12.940 20.438 7.482 1.00 78.81 68 TYR A O 1
ATOM 581 N N . PRO A 1 69 ? -14.029 19.202 9.023 1.00 84.12 69 PRO A N 1
ATOM 582 C CA . PRO A 1 69 ? -14.275 18.000 9.830 1.00 84.12 69 PRO A CA 1
ATOM 583 C C . PRO A 1 69 ? -15.523 17.168 9.461 1.00 84.12 69 PRO A C 1
ATOM 585 O O . PRO A 1 69 ? -15.866 16.253 10.206 1.00 84.12 69 PRO A O 1
ATOM 588 N N . GLY A 1 70 ? -16.208 17.443 8.346 1.00 86.69 70 GLY A N 1
ATOM 589 C CA . GLY A 1 70 ? -17.465 16.777 7.964 1.00 86.69 70 GLY A CA 1
ATOM 590 C C . GLY A 1 70 ? -17.367 15.250 7.932 1.00 86.69 70 GLY A C 1
ATOM 591 O O . GLY A 1 70 ? -18.096 14.579 8.659 1.00 86.69 70 GLY A O 1
ATOM 592 N N . TYR A 1 71 ? -16.377 14.703 7.218 1.00 88.94 71 TYR A N 1
ATOM 593 C CA . TYR A 1 71 ? -16.183 13.248 7.166 1.00 88.94 71 TYR A CA 1
ATOM 594 C C . TYR A 1 71 ? -15.845 12.622 8.528 1.00 88.94 71 TYR A C 1
ATOM 596 O O . TYR A 1 71 ? -16.110 11.445 8.746 1.00 88.94 71 TYR A O 1
ATOM 604 N N . ALA A 1 72 ? -15.267 13.380 9.470 1.00 90.06 72 ALA A N 1
ATOM 605 C CA . ALA A 1 72 ? -14.960 12.874 10.808 1.00 90.06 72 ALA A CA 1
ATOM 606 C C . ALA A 1 72 ? -16.244 12.687 11.633 1.00 90.06 72 ALA A C 1
ATOM 608 O O . ALA A 1 72 ? -16.394 11.691 12.339 1.00 90.06 72 ALA A O 1
ATOM 609 N N . ARG A 1 73 ? -17.205 13.608 11.498 1.00 91.12 73 ARG A N 1
ATOM 610 C CA . ARG A 1 73 ? -18.543 13.464 12.087 1.00 91.12 73 ARG A CA 1
ATOM 611 C C . ARG A 1 73 ? -19.264 12.243 11.521 1.00 91.12 73 ARG A C 1
ATOM 613 O O . ARG A 1 73 ? -19.837 11.469 12.286 1.00 91.12 73 ARG A O 1
ATOM 620 N N . ASP A 1 74 ? -19.243 12.090 10.201 1.00 92.00 74 ASP A N 1
ATOM 621 C CA . ASP A 1 74 ? -19.973 11.026 9.510 1.00 92.00 74 ASP A CA 1
ATOM 622 C C . ASP A 1 74 ? -19.371 9.652 9.860 1.00 92.00 74 ASP A C 1
ATOM 624 O O . ASP A 1 74 ? -20.099 8.742 10.257 1.00 92.00 74 ASP A O 1
ATOM 628 N N . ALA A 1 75 ? -18.036 9.553 9.893 1.00 92.56 75 ALA A N 1
ATOM 629 C CA . ALA A 1 75 ? -17.312 8.387 10.396 1.00 92.56 75 ALA A CA 1
ATOM 630 C C . ALA A 1 75 ? -17.672 8.038 11.845 1.00 92.56 75 ALA A C 1
ATOM 632 O O . ALA A 1 75 ? -17.964 6.887 12.155 1.00 92.56 75 ALA A O 1
ATOM 633 N N . ARG A 1 76 ? -17.681 9.030 12.748 1.00 94.25 76 ARG A N 1
ATOM 634 C CA . ARG A 1 76 ? -18.039 8.812 14.157 1.00 94.25 76 ARG A CA 1
ATOM 635 C C . ARG A 1 76 ? -19.455 8.261 14.280 1.00 94.25 76 ARG A C 1
ATOM 637 O O . ARG A 1 76 ? -19.653 7.315 15.034 1.00 94.25 76 ARG A O 1
ATOM 644 N N . ARG A 1 77 ? -20.427 8.820 13.554 1.00 94.06 77 ARG A N 1
ATOM 645 C CA . ARG A 1 77 ? -21.810 8.315 13.552 1.00 94.06 77 ARG A CA 1
ATOM 646 C C . ARG A 1 77 ? -21.875 6.865 13.086 1.00 94.06 77 ARG A C 1
ATOM 648 O O . ARG A 1 77 ? -22.473 6.056 13.784 1.00 94.06 77 ARG A O 1
ATOM 655 N N . LEU A 1 78 ? -21.219 6.539 11.973 1.00 95.06 78 LEU A N 1
ATOM 656 C CA . LEU A 1 78 ? -21.180 5.176 11.446 1.00 95.06 78 LEU A CA 1
ATOM 657 C C . LEU A 1 78 ? -20.568 4.202 12.463 1.00 95.06 78 LEU A C 1
ATOM 659 O O . LEU A 1 78 ? -21.231 3.269 12.897 1.00 95.06 78 LEU A O 1
ATOM 663 N N . PHE A 1 79 ? -19.344 4.467 12.923 1.00 96.88 79 PHE A N 1
ATOM 664 C CA . PHE A 1 79 ? -18.616 3.567 13.824 1.00 96.88 79 PHE A CA 1
ATOM 665 C C . PHE A 1 79 ? -19.236 3.419 15.216 1.00 96.88 79 PHE A C 1
ATOM 667 O O . PHE A 1 79 ? -18.891 2.476 15.919 1.00 96.88 79 PHE A O 1
ATOM 674 N N . SER A 1 80 ? -20.120 4.332 15.630 1.00 95.38 80 SER A N 1
ATOM 675 C CA . SER A 1 80 ? -20.859 4.216 16.899 1.00 95.38 80 SER A CA 1
ATOM 676 C C . SER A 1 80 ? -22.013 3.219 16.826 1.00 95.38 80 SER A C 1
ATOM 678 O O . SER A 1 80 ? -22.474 2.764 17.866 1.00 95.38 80 SER A O 1
ATOM 680 N N . ASN A 1 81 ? -22.487 2.920 15.616 1.00 94.88 81 ASN A N 1
ATOM 681 C CA . ASN A 1 81 ? -23.603 2.009 15.372 1.00 94.88 81 ASN A CA 1
ATOM 682 C C . ASN A 1 81 ? -23.135 0.603 14.969 1.00 94.88 81 ASN A C 1
ATOM 684 O O . ASN A 1 81 ? -23.966 -0.283 14.798 1.00 94.88 81 ASN A O 1
ATOM 688 N N . LEU A 1 82 ? -21.825 0.403 14.800 1.00 94.88 82 LEU A N 1
ATOM 689 C CA . LEU A 1 82 ? -21.237 -0.885 14.450 1.00 94.88 82 LEU A CA 1
ATOM 690 C C . LEU A 1 82 ? -20.754 -1.609 15.709 1.00 94.88 82 LEU A C 1
ATOM 692 O O . LEU A 1 82 ? -20.120 -1.004 16.573 1.00 94.88 82 LEU A O 1
ATOM 696 N N . ASP A 1 83 ? -21.005 -2.915 15.768 1.00 93.31 83 ASP A N 1
ATOM 697 C CA . ASP A 1 83 ? -20.485 -3.805 16.808 1.00 93.31 83 ASP A CA 1
ATOM 698 C C . ASP A 1 83 ? -19.251 -4.551 16.284 1.00 93.31 83 ASP A C 1
ATOM 700 O O . ASP A 1 83 ? -19.345 -5.341 15.341 1.00 93.31 83 ASP A O 1
ATOM 704 N N . TYR A 1 84 ? -18.088 -4.260 16.865 1.00 96.50 84 TYR A N 1
ATOM 705 C CA . TYR A 1 84 ? -16.803 -4.874 16.534 1.00 96.50 84 TYR A CA 1
ATOM 706 C C . TYR A 1 84 ? -15.862 -4.838 17.739 1.00 96.50 84 TYR A C 1
ATOM 708 O O . TYR A 1 84 ? -15.879 -3.913 18.552 1.00 96.50 84 TYR A O 1
ATOM 716 N N . GLN A 1 85 ? -15.004 -5.851 17.830 1.00 96.56 85 GLN A N 1
ATOM 717 C CA . GLN A 1 85 ? -14.053 -6.041 18.930 1.00 96.56 85 GLN A CA 1
ATOM 718 C C . GLN A 1 85 ? -12.597 -5.915 18.482 1.00 96.56 85 GLN A C 1
ATOM 720 O O . GLN A 1 85 ? -11.704 -5.830 19.319 1.00 96.56 85 GLN A O 1
ATOM 725 N N . ALA A 1 86 ? -12.347 -5.877 17.174 1.00 97.56 86 ALA A N 1
ATOM 726 C CA . ALA A 1 86 ? -11.024 -5.659 16.613 1.00 97.56 86 ALA A CA 1
ATOM 727 C C . ALA A 1 86 ? -11.084 -4.666 15.453 1.00 97.56 86 ALA A C 1
ATOM 729 O O . ALA A 1 86 ? -12.086 -4.603 14.737 1.00 97.56 86 ALA A O 1
ATOM 730 N N . VAL A 1 87 ? -9.998 -3.923 15.250 1.00 98.38 87 VAL A N 1
ATOM 731 C CA . VAL A 1 87 ? -9.844 -2.996 14.126 1.00 98.38 87 VAL A CA 1
ATOM 732 C C . VAL A 1 87 ? -8.558 -3.319 13.378 1.00 98.38 87 VAL A C 1
ATOM 734 O O . VAL A 1 87 ? -7.474 -3.323 13.963 1.00 98.38 87 VAL A O 1
ATOM 737 N N . TYR A 1 88 ? -8.708 -3.562 12.080 1.00 98.56 88 TYR A N 1
ATOM 738 C CA . TYR A 1 88 ? -7.663 -3.885 11.120 1.00 98.56 88 TYR A CA 1
ATOM 739 C C . TYR A 1 88 ? -7.447 -2.681 10.212 1.00 98.56 88 TYR A C 1
ATOM 741 O O . TYR A 1 88 ? -8.385 -2.239 9.547 1.00 98.56 88 TYR A O 1
ATOM 749 N N . PHE A 1 89 ? -6.235 -2.128 10.169 1.00 98.00 89 PHE A N 1
ATOM 750 C CA . PHE A 1 89 ? -5.969 -0.950 9.340 1.00 98.00 89 PHE A CA 1
ATOM 751 C C . PHE A 1 89 ? -4.511 -0.791 8.907 1.00 98.00 89 PHE A C 1
ATOM 753 O O . PHE A 1 89 ? -3.578 -1.138 9.630 1.00 98.00 89 PHE A O 1
ATOM 760 N N . ALA A 1 90 ? -4.334 -0.139 7.760 1.00 94.12 90 ALA A N 1
ATOM 761 C CA . ALA A 1 90 ? -3.038 0.332 7.283 1.00 94.12 90 ALA A CA 1
ATOM 762 C C . ALA A 1 90 ? -2.678 1.716 7.846 1.00 94.12 90 ALA A C 1
ATOM 764 O O . ALA A 1 90 ? -1.621 1.923 8.444 1.00 94.12 90 ALA A O 1
ATOM 765 N N . SER A 1 91 ? -3.581 2.689 7.680 1.00 92.44 91 SER A N 1
ATOM 766 C CA . SER A 1 91 ? -3.239 4.094 7.899 1.00 92.44 91 SER A CA 1
ATOM 767 C C . SER A 1 91 ? -3.404 4.557 9.356 1.00 92.44 91 SER A C 1
ATOM 769 O O . SER A 1 91 ? -4.433 5.126 9.726 1.00 92.44 91 SER A O 1
ATOM 771 N N . ALA A 1 92 ? -2.371 4.386 10.190 1.00 89.81 92 ALA A N 1
ATOM 772 C CA . ALA A 1 92 ? -2.421 4.616 11.646 1.00 89.81 92 ALA A CA 1
ATOM 773 C C . ALA A 1 92 ? -2.763 6.051 12.110 1.00 89.81 92 ALA A C 1
ATOM 775 O O . ALA A 1 92 ? -3.118 6.262 13.269 1.00 89.81 92 ALA A O 1
ATOM 776 N N . ILE A 1 93 ? -2.665 7.049 11.226 1.00 90.12 93 ILE A N 1
ATOM 777 C CA . ILE A 1 93 ? -3.012 8.458 11.517 1.00 90.12 93 ILE A CA 1
ATOM 778 C C . ILE A 1 93 ? -4.272 8.932 10.770 1.00 90.12 93 ILE A C 1
ATOM 780 O O . ILE A 1 93 ? -4.592 10.132 10.743 1.00 90.12 93 ILE A O 1
ATOM 784 N N . SER A 1 94 ? -4.985 8.004 10.126 1.00 92.06 94 SER A N 1
ATOM 785 C CA . SER A 1 94 ? -6.266 8.282 9.486 1.00 92.06 94 SER A CA 1
ATOM 786 C C . SER A 1 94 ? -7.302 8.672 10.536 1.00 92.06 94 SER A C 1
ATOM 788 O O . SER A 1 94 ? -7.415 8.050 11.591 1.00 92.06 94 SER A O 1
ATOM 790 N N . SER A 1 95 ? -8.092 9.705 10.241 1.00 93.38 95 SER A N 1
ATOM 791 C CA . SER A 1 95 ? -9.207 10.097 11.106 1.00 93.38 95 SER A CA 1
ATOM 792 C C . SER A 1 95 ? -10.221 8.965 11.265 1.00 93.38 95 SER A C 1
ATOM 794 O O . SER A 1 95 ? -10.779 8.823 12.346 1.00 93.38 95 SER A O 1
ATOM 796 N N . PHE A 1 96 ? -10.416 8.141 10.230 1.00 95.94 96 PHE A N 1
ATOM 797 C CA . PHE A 1 96 ? -11.316 6.991 10.286 1.00 95.94 96 PHE A CA 1
ATOM 798 C C . PHE A 1 96 ? -10.836 5.958 11.309 1.00 95.94 96 PHE A C 1
ATOM 800 O O . PHE A 1 96 ? -11.592 5.583 12.197 1.00 95.94 96 PHE A O 1
ATOM 807 N N . VAL A 1 97 ? -9.553 5.592 11.258 1.00 96.50 97 VAL A N 1
ATOM 808 C CA . VAL A 1 97 ? -8.930 4.644 12.196 1.00 96.50 97 VAL A CA 1
ATOM 809 C C . VAL A 1 97 ? -9.022 5.136 13.635 1.00 96.50 97 VAL A C 1
ATOM 811 O O . VAL A 1 97 ? -9.476 4.414 14.518 1.00 96.50 97 VAL A O 1
ATOM 814 N N . LEU A 1 98 ? -8.619 6.384 13.876 1.00 96.00 98 LEU A N 1
ATOM 815 C CA . LEU A 1 98 ? -8.598 6.958 15.222 1.00 96.00 98 LEU A CA 1
ATOM 816 C C . LEU A 1 98 ? -10.000 7.017 15.839 1.00 96.00 98 LEU A C 1
ATOM 818 O O . LEU A 1 98 ? -10.176 6.732 17.026 1.00 96.00 98 LEU A O 1
ATOM 822 N N . LEU A 1 99 ? -11.009 7.346 15.029 1.00 96.88 99 LEU A N 1
ATOM 823 C CA . LEU A 1 99 ? -12.396 7.367 15.476 1.00 96.88 99 LEU A CA 1
ATOM 824 C C . LEU A 1 99 ? -12.955 5.962 15.681 1.00 96.88 99 LEU A C 1
ATOM 826 O O . LEU A 1 99 ? -13.558 5.745 16.725 1.00 96.88 99 LEU A O 1
ATOM 830 N N . ALA A 1 100 ? -12.717 5.011 14.775 1.00 97.69 100 ALA A N 1
ATOM 831 C CA . ALA A 1 100 ? -13.138 3.620 14.946 1.00 97.69 100 ALA A CA 1
ATOM 832 C C . ALA A 1 100 ? -12.586 3.024 16.251 1.00 97.69 100 ALA A C 1
ATOM 834 O O . ALA A 1 100 ? -13.339 2.576 17.112 1.00 97.69 100 ALA A O 1
ATOM 835 N N . LEU A 1 101 ? -11.277 3.154 16.482 1.00 97.62 101 LEU A N 1
ATOM 836 C CA . LEU A 1 101 ? -10.656 2.716 17.734 1.00 97.62 101 LEU A CA 1
ATOM 837 C C . LEU A 1 101 ? -11.291 3.373 18.970 1.00 97.62 101 LEU A C 1
ATOM 839 O O . LEU A 1 101 ? -11.444 2.742 20.011 1.00 97.62 101 LEU A O 1
ATOM 843 N N . SER A 1 102 ? -11.684 4.643 18.860 1.00 96.69 102 SER A N 1
ATOM 844 C CA . SER A 1 102 ? -12.297 5.385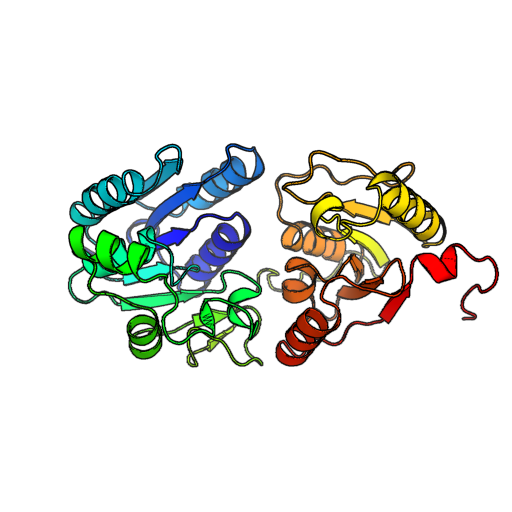 19.966 1.00 96.69 102 SER A CA 1
ATOM 845 C C . SER A 1 102 ? -13.765 5.032 20.214 1.00 96.69 102 SER A C 1
ATOM 847 O O . SER A 1 102 ? -14.236 5.253 21.334 1.00 96.69 102 SER A O 1
ATOM 849 N N . CYS A 1 103 ? -14.476 4.523 19.204 1.00 96.50 103 CYS A N 1
ATOM 850 C CA . CYS A 1 103 ? -15.869 4.084 19.304 1.00 96.50 103 CYS A CA 1
ATOM 851 C C . CYS A 1 103 ? -15.986 2.6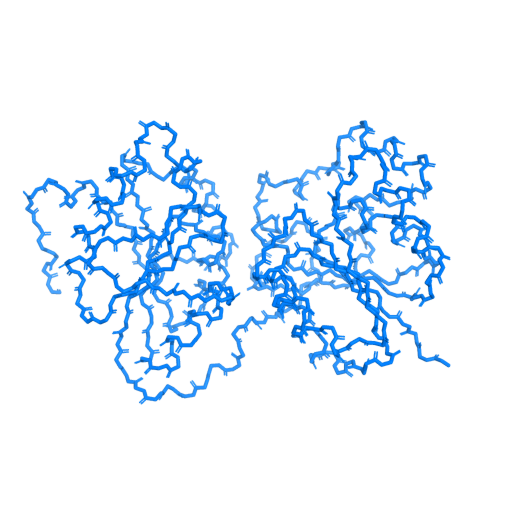98 19.944 1.00 96.50 103 CYS A C 1
ATOM 853 O O . CYS A 1 103 ? -16.923 2.476 20.706 1.00 96.50 103 CYS A O 1
ATOM 855 N N . ALA A 1 104 ? -15.036 1.801 19.677 1.00 94.69 104 ALA A N 1
ATOM 856 C CA . ALA A 1 104 ? -15.019 0.470 20.269 1.00 94.69 104 ALA A CA 1
ATOM 857 C C . ALA A 1 104 ? -14.638 0.476 21.758 1.00 94.69 104 ALA A C 1
ATOM 859 O O . ALA A 1 104 ? -13.872 1.315 22.247 1.00 94.69 104 ALA A O 1
ATOM 860 N N . GLN A 1 105 ? -15.152 -0.514 22.488 1.00 89.12 105 GLN A N 1
ATOM 861 C CA . GLN A 1 105 ? -14.765 -0.777 23.869 1.00 89.12 105 GLN A CA 1
ATOM 862 C C . GLN A 1 105 ? -13.538 -1.699 23.890 1.00 89.12 105 GLN A C 1
ATOM 864 O O . GLN A 1 105 ? -13.667 -2.900 23.698 1.00 89.12 105 GLN A O 1
ATOM 869 N N . ASN A 1 106 ? -12.355 -1.130 24.150 1.00 90.81 106 ASN A N 1
ATOM 870 C CA . ASN A 1 106 ? -11.070 -1.847 24.226 1.00 90.81 106 ASN A CA 1
ATOM 871 C C . ASN A 1 106 ? -10.795 -2.762 23.013 1.00 90.81 106 ASN A C 1
ATOM 873 O O . ASN A 1 106 ? -10.612 -3.967 23.195 1.00 90.81 106 ASN A O 1
ATOM 877 N N . PRO A 1 107 ? -10.767 -2.214 21.783 1.00 95.94 107 PRO A N 1
ATOM 878 C CA . PRO A 1 107 ? -10.580 -3.029 20.593 1.00 95.94 107 PRO A CA 1
ATOM 879 C C . PRO A 1 107 ? -9.195 -3.678 20.554 1.00 95.94 107 PRO A C 1
ATOM 881 O O . PRO A 1 107 ? -8.186 -3.055 20.892 1.00 95.94 107 PRO A O 1
ATOM 884 N N . GLU A 1 108 ? -9.134 -4.898 20.033 1.00 97.31 108 GLU A N 1
ATOM 885 C CA . GLU A 1 108 ? -7.894 -5.467 19.528 1.00 97.31 108 GLU A CA 1
ATOM 886 C C . GLU A 1 108 ? -7.400 -4.655 18.320 1.00 97.31 108 GLU A C 1
ATOM 888 O O . GLU A 1 108 ? -8.154 -4.355 17.393 1.00 97.31 108 GLU A O 1
ATOM 893 N N . ILE A 1 109 ? -6.116 -4.295 18.328 1.00 98.00 109 ILE A N 1
ATOM 894 C CA . ILE A 1 109 ? -5.504 -3.459 17.293 1.00 98.00 109 ILE A CA 1
ATOM 895 C C . ILE A 1 109 ? -4.603 -4.321 16.421 1.00 98.00 109 ILE A C 1
ATOM 897 O O . ILE A 1 109 ? -3.516 -4.728 16.844 1.00 98.00 109 ILE A O 1
ATOM 901 N N . VAL A 1 110 ? -5.024 -4.536 15.180 1.00 98.12 110 VAL A N 1
ATOM 902 C CA . VAL A 1 110 ? -4.228 -5.221 14.165 1.00 98.12 110 VAL A CA 1
ATOM 903 C C . VAL A 1 110 ? -3.897 -4.236 13.059 1.00 98.12 110 VAL A C 1
ATOM 905 O O . VAL A 1 110 ? -4.750 -3.494 12.577 1.00 98.12 110 VAL A O 1
ATOM 908 N N . THR A 1 111 ? -2.628 -4.184 12.680 1.00 97.62 111 THR A N 1
ATOM 909 C CA . THR A 1 111 ? -2.161 -3.240 11.664 1.00 97.62 111 THR A CA 1
ATOM 910 C C . THR A 1 111 ? -1.567 -3.976 10.474 1.00 97.62 111 THR A C 1
ATOM 912 O O . THR A 1 111 ? -1.218 -5.150 10.580 1.00 97.62 111 THR A O 1
ATOM 915 N N . PHE A 1 112 ? -1.482 -3.307 9.332 1.00 96.56 112 PHE A N 1
ATOM 916 C CA . PHE A 1 112 ? -0.803 -3.831 8.150 1.00 96.56 112 PHE A CA 1
ATOM 917 C C . PHE A 1 112 ? -0.122 -2.711 7.361 1.00 96.56 112 PHE A C 1
ATOM 919 O O . PHE A 1 112 ? -0.290 -1.532 7.686 1.00 96.56 112 PHE A O 1
ATOM 926 N N . ASP A 1 113 ? 0.705 -3.058 6.380 1.00 92.94 113 ASP A N 1
ATOM 927 C CA . ASP A 1 113 ? 1.430 -2.059 5.596 1.00 92.94 113 ASP A CA 1
ATOM 928 C C . ASP A 1 113 ? 0.476 -1.133 4.815 1.00 92.94 113 ASP A C 1
ATOM 930 O O . ASP A 1 113 ? -0.409 -1.565 4.080 1.00 92.94 113 ASP A O 1
ATOM 934 N N . ASP A 1 114 ? 0.679 0.176 4.964 1.00 87.50 114 ASP A N 1
ATOM 935 C CA . ASP A 1 114 ? 0.062 1.233 4.148 1.00 87.50 114 ASP A CA 1
ATOM 936 C C . ASP A 1 114 ? 0.861 1.470 2.854 1.00 87.50 114 ASP A C 1
ATOM 938 O O . ASP A 1 114 ? 0.378 2.015 1.863 1.00 87.50 114 ASP A O 1
ATOM 942 N N . GLY A 1 115 ? 2.124 1.053 2.880 1.00 84.25 115 GLY A N 1
ATOM 943 C CA . GLY A 1 115 ? 3.122 1.263 1.851 1.00 84.25 115 GLY A CA 1
ATOM 944 C C . GLY A 1 115 ? 4.438 1.676 2.498 1.00 84.25 115 GLY A C 1
ATOM 945 O O . GLY A 1 115 ? 4.761 1.304 3.626 1.00 84.25 115 GLY A O 1
ATOM 946 N N . THR A 1 116 ? 5.204 2.517 1.811 1.00 82.44 116 THR A N 1
ATOM 947 C CA . THR A 1 116 ? 6.565 2.882 2.238 1.00 82.44 116 THR A CA 1
ATOM 948 C C . THR A 1 116 ? 6.609 3.687 3.538 1.00 82.44 116 THR A C 1
ATOM 950 O O . THR A 1 116 ? 7.646 3.726 4.198 1.00 82.44 116 THR A O 1
ATOM 953 N N . ALA A 1 117 ? 5.496 4.297 3.960 1.00 84.38 117 ALA A N 1
ATOM 954 C CA . ALA A 1 117 ? 5.408 5.038 5.218 1.00 84.38 117 ALA A CA 1
ATOM 955 C C . ALA A 1 117 ? 5.718 4.160 6.446 1.00 84.38 117 ALA A C 1
ATOM 957 O O . ALA A 1 117 ? 6.233 4.654 7.449 1.00 84.38 117 ALA A O 1
ATOM 958 N N . ASN A 1 118 ? 5.460 2.854 6.369 1.00 86.94 118 ASN A N 1
ATOM 959 C CA . ASN A 1 118 ? 5.736 1.912 7.449 1.00 86.94 118 ASN A CA 1
ATOM 960 C C . ASN A 1 118 ? 7.237 1.719 7.703 1.00 86.94 118 ASN A C 1
ATOM 962 O O . ASN A 1 118 ? 7.623 1.484 8.841 1.00 86.94 118 ASN A O 1
ATOM 966 N N . ILE A 1 119 ? 8.085 1.899 6.689 1.00 85.75 119 ILE A N 1
ATOM 967 C CA . ILE A 1 119 ? 9.541 1.696 6.783 1.00 85.75 119 ILE A CA 1
ATOM 968 C C . ILE A 1 119 ? 10.348 2.994 6.616 1.00 85.75 119 ILE A C 1
ATOM 970 O O . ILE A 1 119 ? 11.482 3.088 7.082 1.00 85.75 119 ILE A O 1
ATOM 974 N N . SER A 1 120 ? 9.776 4.034 6.004 1.00 83.44 120 SER A N 1
ATOM 975 C CA . SER A 1 120 ? 10.475 5.294 5.744 1.00 83.44 120 SER A CA 1
ATOM 976 C C . SER A 1 120 ? 10.633 6.131 7.014 1.00 83.44 120 SER A C 1
ATOM 978 O O . SER A 1 120 ? 9.661 6.427 7.713 1.00 83.44 120 SER A O 1
ATOM 980 N N . GLN A 1 121 ? 11.861 6.565 7.293 1.00 81.75 121 GLN A N 1
ATOM 981 C CA . GLN A 1 121 ? 12.203 7.391 8.458 1.00 81.75 121 GLN A CA 1
ATOM 982 C C . GLN A 1 121 ? 11.643 8.821 8.372 1.00 81.75 121 GLN A C 1
ATOM 984 O O . GLN A 1 121 ? 11.419 9.461 9.394 1.00 81.75 121 GLN A O 1
ATOM 989 N N . ASN A 1 122 ? 11.335 9.283 7.159 1.00 81.31 122 ASN A N 1
ATOM 990 C CA . ASN A 1 122 ? 10.766 10.608 6.905 1.00 81.31 122 ASN A CA 1
ATOM 991 C C . ASN A 1 122 ? 9.230 10.601 6.881 1.00 81.31 122 ASN A C 1
ATOM 993 O O . ASN A 1 122 ? 8.598 11.616 6.589 1.00 81.31 122 ASN A O 1
ATOM 997 N N . SER A 1 123 ? 8.607 9.457 7.172 1.00 83.31 123 SER A N 1
ATOM 998 C CA . SER A 1 123 ? 7.154 9.352 7.229 1.00 83.31 123 SER A CA 1
ATOM 999 C C . SER A 1 123 ? 6.581 10.020 8.482 1.00 83.31 123 SER A C 1
ATOM 1001 O O . SER A 1 123 ? 7.207 10.083 9.543 1.00 83.31 123 SER A O 1
ATOM 1003 N N . LEU A 1 124 ? 5.310 10.426 8.410 1.00 82.62 124 LEU A N 1
ATOM 1004 C CA . LEU A 1 124 ? 4.562 10.844 9.600 1.00 82.62 124 LEU A CA 1
ATOM 1005 C C . LEU A 1 124 ? 4.470 9.725 10.645 1.00 82.62 124 LEU A C 1
ATOM 1007 O O . LEU A 1 124 ? 4.348 10.020 11.836 1.00 82.62 124 LEU A O 1
ATOM 1011 N N . TYR A 1 125 ? 4.578 8.463 10.219 1.00 83.88 125 TYR A N 1
ATOM 1012 C CA . TYR A 1 125 ? 4.616 7.317 11.118 1.00 83.88 125 TYR A CA 1
ATOM 1013 C C . TYR A 1 125 ? 5.900 7.233 11.908 1.00 83.88 125 TYR A C 1
ATOM 1015 O O . TYR A 1 125 ? 5.839 6.677 12.988 1.00 83.88 125 TYR A O 1
ATOM 1023 N N . ALA A 1 126 ? 7.023 7.782 11.449 1.00 79.12 126 ALA A N 1
ATOM 1024 C CA . ALA A 1 126 ? 8.243 7.852 12.248 1.00 79.12 126 ALA A CA 1
ATOM 1025 C C . ALA A 1 126 ? 8.162 8.947 13.329 1.00 79.12 126 ALA A C 1
ATOM 1027 O O . ALA A 1 126 ? 8.773 8.826 14.393 1.00 79.12 126 ALA A O 1
ATOM 1028 N N . SER A 1 127 ? 7.361 9.994 13.101 1.00 81.06 127 SER A N 1
ATOM 1029 C CA . SER A 1 127 ? 7.241 11.121 14.029 1.00 81.06 127 SER A CA 1
ATOM 1030 C C . SER A 1 127 ? 6.645 10.723 15.389 1.00 81.06 127 SER A C 1
ATOM 1032 O O . SER A 1 127 ? 5.814 9.821 15.504 1.00 81.06 127 SER A O 1
ATOM 1034 N N . LYS A 1 128 ? 7.027 11.446 16.452 1.00 74.38 128 LYS A N 1
ATOM 1035 C CA . LYS A 1 128 ? 6.498 11.205 17.807 1.00 74.38 128 LYS A CA 1
ATOM 1036 C C . LYS A 1 128 ? 4.989 11.461 17.901 1.00 74.38 128 LYS A C 1
ATOM 1038 O O . LYS A 1 128 ? 4.297 10.740 18.620 1.00 74.38 128 LYS A O 1
ATOM 1043 N N . TYR A 1 129 ? 4.494 12.479 17.198 1.00 69.62 129 TYR A N 1
ATOM 1044 C CA . TYR A 1 129 ? 3.124 12.977 17.348 1.00 69.62 129 TYR A CA 1
ATOM 1045 C C . TYR A 1 129 ? 2.163 12.481 16.257 1.00 69.62 129 TYR A C 1
ATOM 1047 O O . TYR A 1 129 ? 0.971 12.353 16.523 1.00 69.62 129 TYR A O 1
ATOM 1055 N N . GLY A 1 130 ? 2.647 12.188 15.045 1.00 74.75 130 GLY A N 1
ATOM 1056 C CA . GLY A 1 130 ? 1.870 11.642 13.920 1.00 74.75 130 GLY A CA 1
ATOM 1057 C C . GLY A 1 130 ? 0.825 12.582 13.297 1.00 74.75 130 GLY A C 1
ATOM 1058 O O . GLY A 1 130 ? 0.482 12.429 12.129 1.00 74.75 130 GLY A O 1
ATOM 1059 N N . LEU A 1 131 ? 0.317 13.564 14.047 1.00 81.94 131 LEU A N 1
ATOM 1060 C CA . LEU A 1 131 ? -0.734 14.500 13.647 1.00 81.94 131 LEU A CA 1
ATOM 1061 C C . LEU A 1 131 ? -0.332 15.947 13.936 1.00 81.94 131 LEU A C 1
ATOM 1063 O O . LEU A 1 131 ? 0.416 16.231 14.870 1.00 81.94 131 LEU A O 1
ATOM 1067 N N . THR A 1 132 ? -0.915 16.881 13.183 1.00 85.06 132 THR A N 1
ATOM 1068 C CA . THR A 1 132 ? -0.869 18.306 13.531 1.00 85.06 132 THR A CA 1
ATOM 1069 C C . THR A 1 132 ? -1.766 18.593 14.739 1.00 85.06 132 THR A C 1
ATOM 1071 O O . THR A 1 132 ? -2.811 17.959 14.910 1.00 85.06 132 THR A O 1
ATOM 1074 N N . LEU A 1 133 ? -1.409 19.598 15.549 1.00 85.44 133 LEU A N 1
ATOM 1075 C CA . LEU A 1 133 ? -2.181 19.981 16.740 1.00 85.44 133 LEU A CA 1
ATOM 1076 C C . LEU A 1 133 ? -3.644 20.320 16.408 1.00 85.44 133 LEU A C 1
ATOM 1078 O O . LEU A 1 133 ? -4.553 19.882 17.107 1.00 85.44 133 LEU A O 1
ATOM 1082 N N . LYS A 1 134 ? -3.877 21.036 15.298 1.00 87.12 134 LYS A N 1
ATOM 1083 C CA . LYS A 1 134 ? -5.227 21.383 14.825 1.00 87.12 134 LYS A CA 1
ATOM 1084 C C . LYS A 1 134 ? -6.078 20.134 14.565 1.00 87.12 134 LYS A C 1
ATOM 1086 O O . LYS A 1 134 ? -7.219 20.072 15.014 1.00 87.12 134 LYS A O 1
ATOM 1091 N N . LYS A 1 135 ? -5.521 19.131 13.874 1.00 86.62 135 LYS A N 1
ATOM 1092 C CA . LYS A 1 135 ? -6.220 17.869 13.577 1.00 86.62 135 LYS A CA 1
ATOM 1093 C C . LYS A 1 135 ? -6.440 17.039 14.844 1.00 86.62 135 LYS A C 1
ATOM 1095 O O . LYS A 1 135 ? -7.508 16.456 15.000 1.00 86.62 135 LYS A O 1
ATOM 1100 N N . ALA A 1 136 ? -5.467 17.007 15.755 1.00 88.06 136 ALA A N 1
ATOM 1101 C CA . ALA A 1 136 ? -5.599 16.312 17.034 1.00 88.06 136 ALA A CA 1
ATOM 1102 C C . ALA A 1 136 ? -6.729 16.905 17.893 1.00 88.06 136 ALA A C 1
ATOM 1104 O O . ALA A 1 136 ? -7.582 16.160 18.372 1.00 88.06 136 ALA A O 1
ATOM 1105 N N . LEU A 1 137 ? -6.782 18.236 18.021 1.00 88.81 137 LEU A N 1
ATOM 1106 C CA . LEU A 1 137 ? -7.818 18.930 18.789 1.00 88.81 137 LEU A CA 1
ATOM 1107 C C . LEU A 1 137 ? -9.211 18.708 18.194 1.00 88.81 137 LEU A C 1
ATOM 1109 O O . LEU A 1 137 ? -10.145 18.362 18.911 1.00 88.81 137 LEU A O 1
ATOM 1113 N N . ALA A 1 138 ? -9.355 18.851 16.878 1.00 88.56 138 ALA A N 1
ATOM 1114 C CA . ALA A 1 138 ? -10.645 18.642 16.237 1.00 88.56 138 ALA A CA 1
ATOM 1115 C C . ALA A 1 138 ? -11.098 17.170 16.301 1.00 88.56 138 ALA A C 1
ATOM 1117 O O . ALA A 1 138 ? -12.279 16.919 16.500 1.00 88.56 138 ALA A O 1
ATOM 1118 N N . LEU A 1 139 ? -10.191 16.184 16.241 1.00 91.25 139 LEU A N 1
ATOM 1119 C CA . LEU A 1 139 ? -10.542 14.782 16.511 1.00 91.25 139 LEU A CA 1
ATOM 1120 C C . LEU A 1 139 ? -10.955 14.542 17.969 1.00 91.25 139 LEU A C 1
ATOM 1122 O O . LEU A 1 139 ? -11.866 13.751 18.211 1.00 91.25 139 LEU A O 1
ATOM 1126 N N . ALA A 1 140 ? -10.332 15.226 18.932 1.00 92.25 140 ALA A N 1
ATOM 1127 C CA . ALA A 1 140 ? -10.731 15.143 20.335 1.00 92.25 140 ALA A CA 1
ATOM 1128 C C . ALA A 1 140 ? -12.182 15.616 20.545 1.00 92.25 140 ALA A C 1
ATOM 1130 O O . ALA A 1 140 ? -12.914 14.985 21.304 1.00 92.25 140 ALA A O 1
ATOM 1131 N N . LEU A 1 141 ? -12.643 16.634 19.800 1.00 92.25 141 LEU A N 1
ATOM 1132 C CA . LEU A 1 141 ? -14.051 17.073 19.812 1.00 92.25 141 LEU A CA 1
ATOM 1133 C C . LEU A 1 141 ? -15.030 15.987 19.331 1.00 92.25 141 LEU A C 1
ATOM 1135 O O . LEU A 1 141 ? -16.182 15.971 19.753 1.00 92.25 141 LEU A O 1
ATOM 1139 N N . PHE A 1 142 ? -14.578 15.052 18.490 1.00 91.94 142 PHE A N 1
ATOM 1140 C CA . PHE A 1 142 ? -15.364 13.883 18.068 1.00 91.94 142 PHE A CA 1
ATOM 1141 C C . PHE A 1 142 ? -15.184 12.664 18.989 1.00 91.94 142 PHE A C 1
ATOM 1143 O O . PHE A 1 142 ? -15.644 11.565 18.670 1.00 91.94 142 PHE A O 1
ATOM 1150 N N . GLY A 1 143 ? -14.542 12.851 20.145 1.00 92.56 143 GLY A N 1
ATOM 1151 C CA . GLY A 1 143 ? -14.328 11.809 21.145 1.00 92.56 143 GLY A CA 1
ATOM 1152 C C . GLY A 1 143 ? -13.139 10.898 20.851 1.00 92.56 143 GLY A C 1
ATOM 1153 O O . GLY A 1 143 ? -13.103 9.780 21.363 1.00 92.56 143 GLY A O 1
ATOM 1154 N N . ASN A 1 144 ? -12.173 11.335 20.033 1.00 94.44 144 ASN A N 1
ATOM 1155 C CA . ASN A 1 144 ? -10.957 10.560 19.809 1.00 94.44 144 ASN A CA 1
ATOM 1156 C C . ASN A 1 144 ? -10.129 10.423 21.099 1.00 94.44 144 ASN A C 1
ATOM 1158 O O . ASN A 1 144 ? -9.776 11.417 21.730 1.00 94.44 144 ASN A O 1
ATOM 1162 N N . ARG A 1 145 ? -9.758 9.186 21.433 1.00 94.19 145 ARG A N 1
ATOM 1163 C CA . ARG A 1 145 ? -8.923 8.804 22.586 1.00 94.19 145 ARG A CA 1
ATOM 1164 C C . ARG A 1 145 ? -7.638 8.078 22.166 1.00 94.19 145 ARG A C 1
ATOM 1166 O O . ARG A 1 145 ? -6.901 7.580 23.021 1.00 94.19 145 ARG A O 1
ATOM 1173 N N . TYR A 1 146 ? -7.387 7.987 20.860 1.00 94.25 146 TYR A N 1
ATOM 1174 C CA . TYR A 1 146 ? -6.236 7.305 20.283 1.00 94.25 146 TYR A CA 1
ATOM 1175 C C . TYR A 1 146 ? -5.241 8.280 19.656 1.00 94.25 146 TYR A C 1
ATOM 1177 O O . TYR A 1 146 ? -5.580 9.351 19.155 1.00 94.25 146 TYR A O 1
ATOM 1185 N N . HIS A 1 147 ? -3.976 7.881 19.686 1.00 92.25 147 HIS A N 1
ATOM 1186 C CA . HIS A 1 147 ? -2.865 8.565 19.035 1.00 92.25 147 HIS A CA 1
ATOM 1187 C C . HIS A 1 147 ? -1.796 7.534 18.658 1.00 92.25 147 HIS A C 1
ATOM 1189 O O . HIS A 1 147 ? -1.782 6.427 19.208 1.00 92.25 147 HIS A O 1
ATOM 1195 N N . LEU A 1 148 ? -0.862 7.909 17.785 1.00 91.38 148 LEU A N 1
ATOM 1196 C CA . LEU A 1 148 ? 0.115 6.984 17.207 1.00 91.38 148 LEU A CA 1
ATOM 1197 C C . LEU A 1 148 ? 0.918 6.185 18.252 1.00 91.38 148 LEU A C 1
ATOM 1199 O O . LEU A 1 148 ? 1.060 4.977 18.109 1.00 91.38 148 LEU A O 1
ATOM 1203 N N . GLN A 1 149 ? 1.374 6.809 19.346 1.00 91.44 149 GLN A N 1
ATOM 1204 C CA . GLN A 1 149 ? 2.135 6.098 20.394 1.00 91.44 149 GLN A CA 1
ATOM 1205 C C . GLN A 1 149 ? 1.325 5.005 21.097 1.00 91.44 149 GLN A C 1
ATOM 1207 O O . GLN A 1 149 ? 1.852 3.961 21.467 1.00 91.44 149 GLN A O 1
ATOM 1212 N N . ARG A 1 150 ? 0.022 5.241 21.258 1.00 93.69 150 ARG A N 1
ATOM 1213 C CA . ARG A 1 150 ? -0.901 4.275 21.857 1.00 93.69 150 ARG A CA 1
ATOM 1214 C C . ARG A 1 150 ? -1.119 3.113 20.904 1.00 93.69 150 ARG A C 1
ATOM 1216 O O . ARG A 1 150 ? -1.006 1.980 21.337 1.00 93.69 150 ARG A O 1
ATOM 1223 N N . ILE A 1 151 ? -1.333 3.400 19.617 1.00 95.12 151 ILE A N 1
ATOM 1224 C CA . ILE A 1 151 ? -1.436 2.373 18.572 1.00 95.12 151 ILE A CA 1
ATOM 1225 C C . ILE A 1 151 ? -0.179 1.502 18.554 1.00 95.12 151 ILE A C 1
ATOM 1227 O O . ILE A 1 151 ? -0.303 0.288 18.600 1.00 95.12 151 ILE A O 1
ATOM 1231 N N . ARG A 1 152 ? 1.020 2.097 18.579 1.00 93.94 152 ARG A N 1
ATOM 1232 C CA . ARG A 1 152 ? 2.284 1.343 18.627 1.00 93.94 152 ARG A CA 1
ATOM 1233 C C . ARG A 1 152 ? 2.366 0.399 19.826 1.00 93.94 152 ARG A C 1
ATOM 1235 O O . ARG A 1 152 ? 2.742 -0.757 19.680 1.00 93.94 152 ARG A O 1
ATOM 1242 N N . LYS A 1 153 ? 1.991 0.890 21.012 1.00 94.06 153 LYS A N 1
ATOM 1243 C CA . LYS A 1 153 ? 2.027 0.115 22.259 1.00 94.06 153 LYS A CA 1
ATOM 1244 C C . LYS A 1 153 ? 0.974 -0.999 22.291 1.00 94.06 153 LYS A C 1
ATOM 1246 O O . LYS A 1 153 ? 1.255 -2.098 22.762 1.00 94.06 153 LYS A O 1
ATOM 1251 N N . GLU A 1 154 ? -0.241 -0.692 21.846 1.00 95.56 154 GLU A N 1
ATOM 1252 C CA . GLU A 1 154 ? -1.414 -1.566 21.960 1.00 95.56 154 GLU A CA 1
ATOM 1253 C C . GLU A 1 154 ? -1.610 -2.476 20.740 1.00 95.56 154 GLU A C 1
ATOM 1255 O O . GLU A 1 154 ? -2.383 -3.428 20.823 1.00 95.56 154 GLU A O 1
ATOM 1260 N N . SER A 1 155 ? -0.904 -2.241 19.627 1.00 96.00 155 SER A N 1
ATOM 1261 C CA . SER A 1 155 ? -0.964 -3.127 18.464 1.00 96.00 155 SER A CA 1
ATOM 1262 C C . SER A 1 155 ? -0.514 -4.534 18.846 1.00 96.00 155 SER A C 1
ATOM 1264 O O . SER A 1 155 ? 0.554 -4.745 19.435 1.00 96.00 155 SER A O 1
ATOM 1266 N N . ARG A 1 156 ? -1.368 -5.511 18.536 1.00 96.50 156 ARG A N 1
ATOM 1267 C CA . ARG A 1 156 ? -1.117 -6.924 18.813 1.00 96.50 156 ARG A CA 1
ATOM 1268 C C . ARG A 1 156 ? -0.155 -7.524 17.800 1.00 96.50 156 ARG A C 1
ATOM 1270 O O . ARG A 1 156 ? 0.702 -8.310 18.185 1.00 96.50 156 ARG A O 1
ATOM 1277 N N . ARG A 1 157 ? -0.317 -7.159 16.529 1.00 96.00 157 ARG A N 1
ATOM 1278 C CA . ARG A 1 157 ? 0.517 -7.601 15.412 1.00 96.00 157 ARG A CA 1
ATOM 1279 C C . ARG A 1 157 ? 0.422 -6.634 14.239 1.00 96.00 157 ARG A C 1
ATOM 1281 O O . ARG A 1 157 ? -0.553 -5.880 14.119 1.00 96.00 157 ARG A O 1
ATOM 1288 N N . HIS A 1 158 ? 1.424 -6.709 13.376 1.00 97.00 158 HIS A N 1
ATOM 1289 C CA . HIS A 1 158 ? 1.523 -5.931 12.156 1.00 97.00 158 HIS A CA 1
ATOM 1290 C C . HIS A 1 158 ? 1.854 -6.829 10.963 1.00 97.00 158 HIS A C 1
ATOM 1292 O O . HIS A 1 158 ? 2.954 -7.375 10.896 1.00 97.00 158 HIS A O 1
ATOM 1298 N N . TYR A 1 159 ? 0.917 -6.976 10.028 1.00 96.25 159 TYR A N 1
ATOM 1299 C CA . TYR A 1 159 ? 1.161 -7.703 8.784 1.00 96.25 159 TYR A CA 1
ATOM 1300 C C . TYR A 1 159 ? 2.019 -6.864 7.843 1.00 96.25 159 TYR A C 1
ATOM 1302 O O . TYR A 1 159 ? 1.625 -5.760 7.466 1.00 96.25 159 TYR A O 1
ATOM 1310 N N . THR A 1 160 ? 3.183 -7.378 7.458 1.00 92.88 160 THR A N 1
ATOM 1311 C CA . THR A 1 160 ? 4.145 -6.623 6.651 1.00 92.88 160 THR A CA 1
ATOM 1312 C C . THR A 1 160 ? 4.736 -7.421 5.503 1.00 92.88 160 THR A C 1
ATOM 1314 O O . THR A 1 160 ? 5.007 -8.615 5.619 1.00 92.88 160 THR A O 1
ATOM 1317 N N . LEU A 1 161 ? 4.970 -6.713 4.403 1.00 89.38 161 LEU A N 1
ATOM 1318 C CA . LEU A 1 161 ? 5.727 -7.170 3.242 1.00 89.38 161 LEU A CA 1
ATOM 1319 C C . LEU A 1 161 ? 7.240 -7.141 3.503 1.00 89.38 161 LEU A C 1
ATOM 1321 O O . LEU A 1 161 ? 8.009 -7.739 2.756 1.00 89.38 161 LEU A O 1
ATOM 1325 N N . HIS A 1 162 ? 7.663 -6.461 4.575 1.00 87.69 162 HIS A N 1
ATOM 1326 C CA . HIS A 1 162 ? 9.060 -6.173 4.904 1.00 87.69 162 HIS A CA 1
ATOM 1327 C C . HIS A 1 162 ? 9.423 -6.703 6.305 1.00 87.69 162 HIS A C 1
ATOM 1329 O O . HIS A 1 162 ? 9.804 -5.925 7.183 1.00 87.69 162 HIS A O 1
ATOM 1335 N N . PRO A 1 163 ? 9.309 -8.022 6.573 1.00 85.88 163 PRO A N 1
ATOM 1336 C CA . PRO A 1 163 ? 9.509 -8.571 7.919 1.00 85.88 163 PRO A CA 1
ATOM 1337 C C . PRO A 1 163 ? 10.953 -8.446 8.436 1.00 85.88 163 PRO A C 1
ATOM 1339 O O . PRO A 1 163 ? 11.175 -8.519 9.641 1.00 85.88 163 PRO A O 1
ATOM 1342 N N . GLY A 1 164 ? 11.933 -8.238 7.548 1.00 82.38 164 GLY A N 1
ATOM 1343 C CA . GLY A 1 164 ? 13.342 -8.021 7.899 1.00 82.38 164 GLY A CA 1
ATOM 1344 C C . GLY A 1 164 ? 13.695 -6.581 8.291 1.00 82.38 164 GLY A C 1
ATOM 1345 O O . GLY A 1 164 ? 14.871 -6.273 8.479 1.00 82.38 164 GLY A O 1
ATOM 1346 N N . SER A 1 165 ? 12.710 -5.687 8.390 1.00 82.00 165 SER A N 1
ATOM 1347 C CA . SER A 1 165 ? 12.924 -4.241 8.475 1.00 82.00 165 SER A CA 1
ATOM 1348 C C . SER A 1 165 ? 12.364 -3.634 9.748 1.00 82.00 165 SER A C 1
ATOM 1350 O O . SER A 1 165 ? 11.341 -4.063 10.274 1.00 82.00 165 SER A O 1
ATOM 1352 N N . THR A 1 166 ? 12.983 -2.551 10.224 1.00 84.62 166 THR A N 1
ATOM 1353 C CA . THR A 1 166 ? 12.383 -1.750 11.297 1.00 84.62 166 THR A CA 1
ATOM 1354 C C . THR A 1 166 ? 11.128 -1.052 10.788 1.00 84.62 166 THR A C 1
ATOM 1356 O O . THR A 1 166 ? 11.207 -0.221 9.877 1.00 84.62 166 THR A O 1
ATOM 1359 N N . ASN A 1 167 ? 10.001 -1.339 11.433 1.00 89.88 167 ASN A N 1
ATOM 1360 C CA . ASN A 1 167 ? 8.701 -0.769 11.121 1.00 89.88 167 ASN A CA 1
ATOM 1361 C C . ASN A 1 167 ? 8.330 0.347 12.115 1.00 89.88 167 ASN A C 1
ATOM 1363 O O . ASN A 1 167 ? 8.585 0.268 13.315 1.00 89.88 167 ASN A O 1
ATOM 1367 N N . ASN A 1 168 ? 7.720 1.410 11.603 1.00 89.06 168 ASN A N 1
ATOM 1368 C CA . ASN A 1 168 ? 7.375 2.613 12.352 1.00 89.06 168 ASN A CA 1
ATOM 1369 C C . ASN A 1 168 ? 6.095 2.465 13.203 1.00 89.06 168 ASN A C 1
ATOM 1371 O O . ASN A 1 168 ? 5.780 3.370 13.984 1.00 89.06 168 ASN A O 1
ATOM 1375 N N . ILE A 1 169 ? 5.336 1.374 13.036 1.00 90.50 169 ILE A N 1
ATOM 1376 C CA . ILE A 1 169 ? 4.047 1.125 13.700 1.00 90.50 169 ILE A CA 1
ATOM 1377 C C . ILE A 1 169 ? 4.136 0.027 14.760 1.00 90.50 169 ILE A C 1
ATOM 1379 O O . ILE A 1 169 ? 3.553 0.187 15.827 1.00 90.50 169 ILE A O 1
ATOM 1383 N N . SER A 1 170 ? 4.838 -1.074 14.507 1.00 91.12 170 SER A N 1
ATOM 1384 C CA . SER A 1 170 ? 4.946 -2.173 15.472 1.00 91.12 170 SER A CA 1
ATOM 1385 C C . SER A 1 170 ? 6.223 -2.972 15.259 1.00 91.12 170 SER A C 1
ATOM 1387 O O . SER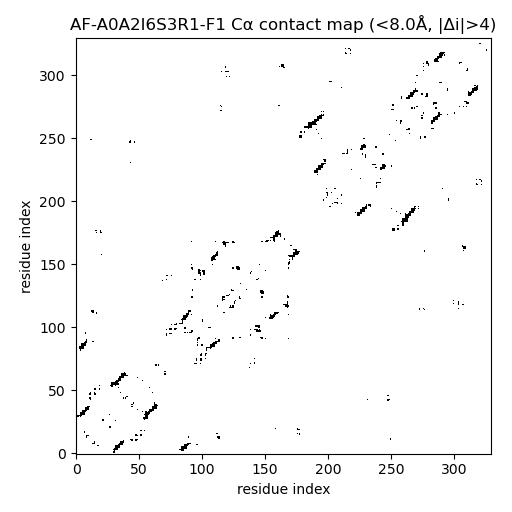 A 1 170 ? 6.698 -3.092 14.140 1.00 91.12 170 SER A O 1
ATOM 1389 N N . ASP A 1 171 ? 6.748 -3.554 16.328 1.00 90.69 171 ASP A N 1
ATOM 1390 C CA . ASP A 1 171 ? 7.813 -4.558 16.319 1.00 90.69 171 ASP A CA 1
ATOM 1391 C C . ASP A 1 171 ? 7.280 -5.999 16.189 1.00 90.69 171 ASP A C 1
ATOM 1393 O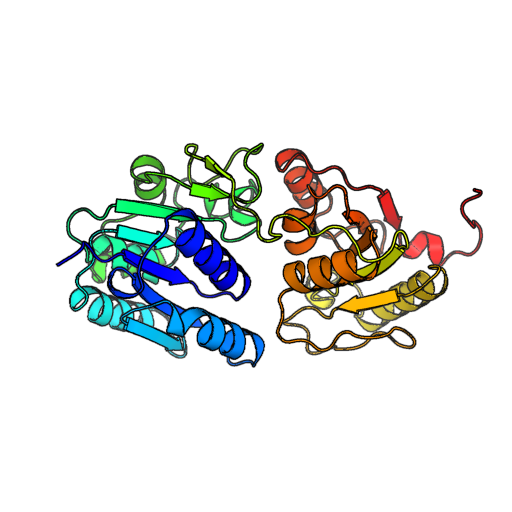 O . ASP A 1 171 ? 8.039 -6.923 15.906 1.00 90.69 171 ASP A O 1
ATOM 1397 N N . LYS A 1 172 ? 5.967 -6.208 16.350 1.00 94.25 172 LYS A N 1
ATOM 1398 C CA . LYS A 1 172 ? 5.302 -7.522 16.288 1.00 94.25 172 LYS A CA 1
ATOM 1399 C C . LYS A 1 172 ? 4.941 -7.877 14.846 1.00 94.25 172 LYS A C 1
ATOM 1401 O O . LYS A 1 172 ? 3.764 -7.921 14.477 1.00 94.25 172 LYS A O 1
ATOM 1406 N N . LEU A 1 173 ? 5.968 -8.061 14.023 1.00 94.69 173 LEU A N 1
ATOM 1407 C CA . LEU A 1 173 ? 5.835 -8.256 12.581 1.00 94.69 173 LEU A CA 1
ATOM 1408 C C . LEU A 1 173 ? 5.365 -9.672 12.235 1.00 94.69 173 LEU A C 1
ATOM 1410 O O . LEU A 1 173 ? 5.907 -10.660 12.725 1.00 94.69 173 LEU A O 1
ATOM 1414 N N . VAL A 1 174 ? 4.374 -9.757 11.351 1.00 95.00 174 VAL A N 1
ATOM 1415 C CA . VAL A 1 174 ? 3.889 -10.999 10.748 1.00 95.00 174 VAL A CA 1
ATOM 1416 C C . VAL A 1 174 ? 4.099 -10.889 9.239 1.00 95.00 174 VAL A C 1
ATOM 1418 O O . VAL A 1 174 ? 3.510 -9.999 8.622 1.00 95.00 174 VAL A O 1
ATOM 1421 N N . PRO A 1 175 ? 4.938 -11.741 8.626 1.00 92.25 175 PRO A N 1
ATOM 1422 C CA . PRO A 1 175 ? 5.121 -11.732 7.182 1.00 92.25 175 PRO A CA 1
ATOM 1423 C C . PRO A 1 175 ? 3.791 -11.939 6.453 1.00 92.25 175 PRO A C 1
ATOM 1425 O O . PRO A 1 175 ? 3.027 -12.846 6.782 1.00 92.25 175 PRO A O 1
ATOM 1428 N N . ILE A 1 176 ? 3.537 -11.116 5.444 1.00 90.31 176 ILE A N 1
ATOM 1429 C CA . ILE A 1 176 ? 2.485 -11.317 4.450 1.00 90.31 176 ILE A CA 1
ATOM 1430 C C . ILE A 1 176 ? 3.102 -11.156 3.068 1.00 90.31 176 ILE A C 1
ATOM 1432 O O . ILE A 1 176 ? 4.085 -10.439 2.903 1.00 90.31 176 ILE A O 1
ATOM 1436 N N . SER A 1 177 ? 2.530 -11.820 2.071 1.00 84.25 177 SER A N 1
ATOM 1437 C CA . SER A 1 177 ? 2.960 -11.673 0.689 1.00 84.25 177 SER A CA 1
ATOM 1438 C C . SER A 1 177 ? 1.768 -11.319 -0.192 1.00 84.25 177 SER A C 1
ATOM 1440 O O . SER A 1 177 ? 0.706 -11.930 -0.093 1.00 84.25 177 SER A O 1
ATOM 1442 N N . ILE A 1 178 ? 1.946 -10.301 -1.038 1.00 78.62 178 ILE A N 1
ATOM 1443 C CA . ILE A 1 178 ? 0.993 -9.940 -2.105 1.00 78.62 178 ILE A CA 1
ATOM 1444 C C . ILE A 1 178 ? 0.999 -11.018 -3.179 1.00 78.62 178 ILE A C 1
ATOM 1446 O O . ILE A 1 178 ? -0.036 -11.444 -3.689 1.00 78.62 178 ILE A O 1
ATOM 1450 N N . VAL A 1 179 ? 2.213 -11.447 -3.491 1.00 65.44 179 VAL A N 1
ATOM 1451 C CA . VAL A 1 179 ? 2.498 -12.557 -4.365 1.00 65.44 179 VAL A CA 1
ATOM 1452 C C . VAL A 1 179 ? 2.169 -13.812 -3.565 1.00 65.44 179 VAL A C 1
ATOM 1454 O O . VAL A 1 179 ? 2.762 -14.021 -2.512 1.00 65.44 179 VAL A O 1
ATOM 1457 N N . GLY A 1 180 ? 1.214 -14.639 -3.981 1.00 60.19 180 GLY A N 1
ATOM 1458 C CA . GLY A 1 180 ? 1.033 -15.947 -3.338 1.00 60.19 180 GLY A CA 1
ATOM 1459 C C . GLY A 1 180 ? 2.320 -16.787 -3.402 1.00 60.19 180 GLY A C 1
ATOM 1460 O O . GLY A 1 180 ? 3.384 -16.308 -3.802 1.00 60.19 180 GLY A O 1
ATOM 1461 N N . SER A 1 181 ? 2.248 -18.080 -3.091 1.00 53.56 181 SER A N 1
ATOM 1462 C CA . SER A 1 181 ? 3.272 -18.985 -3.618 1.00 53.56 181 SER A CA 1
ATOM 1463 C C . SER A 1 181 ? 3.278 -18.823 -5.140 1.00 53.56 181 SER A C 1
ATOM 1465 O O . SER A 1 181 ? 2.320 -19.206 -5.813 1.00 53.56 181 SER A O 1
ATOM 1467 N N . LEU A 1 182 ? 4.313 -18.159 -5.666 1.00 56.75 182 LEU A N 1
ATOM 1468 C CA . LEU A 1 182 ? 4.525 -18.017 -7.097 1.00 56.75 182 LEU A CA 1
ATOM 1469 C C . LEU A 1 182 ? 4.401 -19.414 -7.695 1.00 56.75 182 LEU A C 1
ATOM 1471 O O . LEU A 1 182 ? 5.133 -20.320 -7.292 1.00 56.75 182 LEU A O 1
ATOM 1475 N N . ARG A 1 183 ? 3.428 -19.601 -8.590 1.00 59.62 183 ARG A N 1
ATOM 1476 C CA . ARG A 1 183 ? 3.251 -20.889 -9.258 1.00 59.62 183 ARG A CA 1
ATOM 1477 C C . ARG A 1 183 ? 4.516 -21.176 -10.064 1.00 59.62 183 ARG A C 1
ATOM 1479 O O . ARG A 1 183 ? 5.223 -20.239 -10.455 1.00 59.62 183 ARG A O 1
ATOM 1486 N N . GLU A 1 184 ? 4.809 -22.455 -10.297 1.00 61.56 184 GLU A N 1
ATOM 1487 C CA . GLU A 1 184 ? 5.839 -22.817 -11.273 1.00 61.56 184 GLU A CA 1
ATOM 1488 C C . GLU A 1 184 ? 5.550 -22.067 -12.574 1.00 61.56 184 GLU A C 1
ATOM 1490 O O . GLU A 1 184 ? 4.404 -22.011 -13.034 1.00 61.56 184 GLU A O 1
ATOM 1495 N N . SER A 1 185 ? 6.567 -21.387 -13.099 1.00 65.00 185 SER A N 1
ATOM 1496 C CA . SER A 1 185 ? 6.392 -20.571 -14.287 1.00 65.00 185 SER A CA 1
ATOM 1497 C C . SER A 1 185 ? 6.073 -21.452 -15.484 1.00 65.00 185 SER A C 1
ATOM 1499 O O . SER A 1 185 ? 6.613 -22.543 -15.639 1.00 65.00 185 SER A O 1
ATOM 1501 N N . ALA A 1 186 ? 5.236 -20.944 -16.387 1.00 65.88 186 ALA A N 1
ATOM 1502 C CA . ALA A 1 186 ? 4.976 -21.625 -17.652 1.00 65.88 186 ALA A CA 1
ATOM 1503 C C . ALA A 1 186 ? 6.168 -21.543 -18.633 1.00 65.88 186 ALA A C 1
ATOM 1505 O O . ALA A 1 186 ? 6.122 -22.137 -19.708 1.00 65.88 186 ALA A O 1
ATOM 1506 N N . SER A 1 187 ? 7.201 -20.762 -18.298 1.00 78.75 187 SER A N 1
ATOM 1507 C CA . SER A 1 187 ? 8.343 -20.444 -19.155 1.00 78.75 187 SER A CA 1
ATOM 1508 C C . SER A 1 187 ? 9.572 -20.047 -18.326 1.00 78.75 187 SER A C 1
ATOM 1510 O O . SER A 1 187 ? 9.432 -19.580 -17.194 1.00 78.75 187 SER A O 1
ATOM 1512 N N . ASP A 1 188 ? 10.759 -20.183 -18.921 1.00 82.12 188 ASP A N 1
ATOM 1513 C CA . ASP A 1 188 ? 12.051 -19.693 -18.403 1.00 82.12 188 ASP A CA 1
ATOM 1514 C C . ASP A 1 188 ? 12.499 -18.372 -19.064 1.00 82.12 188 ASP A C 1
ATOM 1516 O O . ASP A 1 188 ? 13.620 -17.896 -18.871 1.00 82.12 188 ASP A O 1
ATOM 1520 N N . SER A 1 189 ? 11.635 -17.775 -19.884 1.00 90.88 189 SER A N 1
ATOM 1521 C CA . SER A 1 189 ? 11.880 -16.489 -20.541 1.00 90.88 189 SER A CA 1
ATOM 1522 C C . SER A 1 189 ? 11.912 -15.290 -19.568 1.00 90.88 189 SER A C 1
ATOM 1524 O O . SER A 1 189 ? 11.679 -15.381 -18.360 1.00 90.88 189 SER A O 1
ATOM 1526 N N . SER A 1 190 ? 12.210 -14.106 -20.097 1.00 93.56 190 SER A N 1
ATOM 1527 C CA . SER A 1 190 ? 12.165 -12.855 -19.336 1.00 93.56 190 SER A CA 1
ATOM 1528 C C . SER A 1 190 ? 11.410 -11.784 -20.106 1.00 93.56 190 SER A C 1
ATOM 1530 O O . SER A 1 190 ? 11.527 -11.706 -21.330 1.00 93.56 190 SER A O 1
ATOM 1532 N N . CYS A 1 191 ? 10.694 -10.926 -19.387 1.00 96.75 191 CYS A N 1
ATOM 1533 C CA . CYS A 1 191 ? 10.115 -9.702 -19.937 1.00 96.75 191 CYS A CA 1
ATOM 1534 C C . CYS A 1 191 ? 10.530 -8.476 -19.115 1.00 96.75 191 CYS A C 1
ATOM 1536 O O . CYS A 1 191 ? 11.058 -8.600 -18.008 1.00 96.75 191 CYS A O 1
ATOM 1538 N N . SER A 1 192 ? 10.290 -7.286 -19.662 1.00 97.81 192 SER A N 1
ATOM 1539 C CA . SER A 1 192 ? 10.572 -6.004 -19.016 1.00 97.81 192 SER A CA 1
ATOM 1540 C C . SER A 1 192 ? 9.279 -5.250 -18.715 1.00 97.81 192 SER A C 1
ATOM 1542 O O . SER A 1 192 ? 8.436 -5.097 -19.598 1.00 97.81 192 SER A O 1
ATOM 1544 N N . LEU A 1 193 ? 9.143 -4.707 -17.505 1.00 97.50 193 LEU A N 1
ATOM 1545 C CA . LEU A 1 193 ? 8.056 -3.801 -17.132 1.00 97.50 193 LEU A CA 1
ATOM 1546 C C . LEU A 1 193 ? 8.619 -2.459 -16.681 1.00 97.50 193 LEU A C 1
ATOM 1548 O O . LEU A 1 193 ? 9.367 -2.386 -15.712 1.00 97.50 193 LEU A O 1
ATOM 1552 N N . ILE A 1 194 ? 8.208 -1.385 -17.347 1.00 96.44 194 ILE A N 1
ATOM 1553 C CA . ILE A 1 194 ? 8.518 -0.010 -16.958 1.00 96.44 194 ILE A CA 1
ATOM 1554 C C . ILE A 1 194 ? 7.319 0.565 -16.204 1.00 96.44 194 ILE A C 1
ATOM 1556 O O . ILE A 1 194 ? 6.224 0.686 -16.756 1.00 96.44 194 ILE A O 1
ATOM 1560 N N . LEU A 1 195 ? 7.532 0.958 -14.952 1.00 94.69 195 LEU A N 1
ATOM 1561 C CA . LEU A 1 195 ? 6.535 1.635 -14.134 1.00 94.69 195 LEU A CA 1
ATOM 1562 C C . LEU A 1 195 ? 6.539 3.140 -14.406 1.00 94.69 195 LEU A C 1
ATOM 1564 O O . LEU A 1 195 ? 7.563 3.821 -14.307 1.00 94.69 195 LEU A O 1
ATOM 1568 N N . GLY A 1 196 ? 5.361 3.675 -14.703 1.00 91.69 196 GLY A N 1
ATOM 1569 C CA . GLY A 1 196 ? 5.114 5.105 -14.753 1.00 91.69 196 GLY A CA 1
ATOM 1570 C C . GLY A 1 196 ? 5.206 5.754 -13.374 1.00 91.69 196 GLY A C 1
ATOM 1571 O O . GLY A 1 196 ? 5.020 5.123 -12.334 1.00 91.69 196 GLY A O 1
ATOM 1572 N N . THR A 1 197 ? 5.448 7.060 -13.375 1.00 88.44 197 THR A N 1
ATOM 1573 C CA . THR A 1 197 ? 5.410 7.902 -12.177 1.00 88.44 197 THR A CA 1
ATOM 1574 C C . THR A 1 197 ? 4.592 9.160 -12.459 1.00 88.44 197 THR A C 1
ATOM 1576 O O . THR A 1 197 ? 4.223 9.440 -13.601 1.00 88.44 197 THR A O 1
ATOM 1579 N N . LEU A 1 198 ? 4.304 9.943 -11.425 1.00 87.44 198 LEU A N 1
ATOM 1580 C CA . LEU A 1 198 ? 3.786 11.296 -11.593 1.00 87.44 198 LEU A CA 1
ATOM 1581 C C . LEU A 1 198 ? 4.936 12.196 -12.047 1.00 87.44 198 LEU A C 1
ATOM 1583 O O . LEU A 1 198 ? 5.602 12.818 -11.229 1.00 87.44 198 LEU A O 1
ATOM 1587 N N . PHE A 1 199 ? 5.195 12.233 -13.357 1.00 86.56 199 PHE A N 1
ATOM 1588 C CA . PHE A 1 199 ? 6.382 12.882 -13.926 1.00 86.56 199 PHE A CA 1
ATOM 1589 C C . PHE A 1 199 ? 6.563 14.341 -13.493 1.00 86.56 199 PHE A C 1
ATOM 1591 O O . PHE A 1 199 ? 7.689 14.751 -13.258 1.00 86.56 199 PHE A O 1
ATOM 1598 N N . ARG A 1 200 ? 5.478 15.108 -13.330 1.00 84.94 200 ARG A N 1
ATOM 1599 C CA . ARG A 1 200 ? 5.544 16.502 -12.850 1.00 84.94 200 ARG A CA 1
ATOM 1600 C C . ARG A 1 200 ? 6.002 16.612 -11.396 1.00 84.94 200 ARG A C 1
ATOM 1602 O O . ARG A 1 200 ? 6.750 17.524 -11.070 1.00 84.94 200 ARG A O 1
ATOM 1609 N N . ASP A 1 201 ? 5.563 15.685 -10.549 1.00 82.81 201 ASP A N 1
ATOM 1610 C CA . ASP A 1 201 ? 5.920 15.658 -9.127 1.00 82.81 201 ASP A CA 1
ATOM 1611 C C . ASP A 1 201 ? 7.348 15.131 -8.952 1.00 82.81 201 ASP A C 1
ATOM 1613 O O . ASP A 1 201 ? 8.119 15.635 -8.139 1.00 82.81 201 ASP A O 1
ATOM 1617 N N . ALA A 1 202 ? 7.701 14.109 -9.736 1.00 81.62 202 ALA A N 1
ATOM 1618 C CA . ALA A 1 202 ? 9.013 13.486 -9.707 1.00 81.62 202 ALA A CA 1
ATOM 1619 C C . ALA A 1 202 ? 10.088 14.356 -10.370 1.00 81.62 202 ALA A C 1
ATOM 1621 O O . ALA A 1 202 ? 11.224 14.325 -9.924 1.00 81.62 202 ALA A O 1
ATOM 1622 N N . PHE A 1 203 ? 9.758 15.137 -11.398 1.00 84.25 203 PHE A N 1
ATOM 1623 C CA . PHE A 1 203 ? 10.713 15.944 -12.162 1.00 84.25 203 PHE A CA 1
ATOM 1624 C C . PHE A 1 203 ? 10.163 17.362 -12.386 1.00 84.25 203 PHE A C 1
ATOM 1626 O O . PHE A 1 203 ? 9.820 17.719 -13.513 1.00 84.25 203 PHE A O 1
ATOM 1633 N N . PRO A 1 204 ? 10.073 18.197 -11.333 1.00 82.56 204 PRO A N 1
ATOM 1634 C CA . PRO A 1 204 ? 9.457 19.525 -11.426 1.00 82.56 204 PRO A CA 1
ATOM 1635 C C . PRO A 1 204 ? 10.198 20.474 -12.380 1.00 82.56 204 PRO A C 1
ATOM 1637 O O . PRO A 1 204 ? 9.591 21.390 -12.932 1.00 82.56 204 PRO A O 1
ATOM 1640 N N . SER A 1 205 ? 11.495 20.241 -12.593 1.00 84.25 205 SER A N 1
ATOM 1641 C CA . SER A 1 205 ? 12.347 21.034 -13.486 1.00 84.25 205 SER A CA 1
ATOM 1642 C C . SER A 1 205 ? 12.291 20.592 -14.952 1.00 84.25 205 SER A C 1
ATOM 1644 O O . SER A 1 205 ? 12.887 21.250 -15.800 1.00 84.25 205 SER A O 1
ATOM 1646 N N . MET A 1 206 ? 11.596 19.496 -15.274 1.00 83.69 206 MET A N 1
ATOM 1647 C CA . MET A 1 206 ? 11.551 18.931 -16.624 1.00 83.69 206 MET A CA 1
ATOM 1648 C C . MET A 1 206 ? 10.125 18.819 -17.144 1.00 83.69 206 MET A C 1
ATOM 1650 O O . MET A 1 206 ? 9.166 18.598 -16.401 1.00 83.69 206 MET A O 1
ATOM 1654 N N . ARG A 1 207 ? 9.965 18.909 -18.466 1.00 87.06 207 ARG A N 1
ATOM 1655 C CA . ARG A 1 207 ? 8.660 18.627 -19.072 1.00 87.06 207 ARG A CA 1
ATOM 1656 C C . ARG A 1 207 ? 8.436 17.112 -19.096 1.00 87.06 207 ARG A C 1
ATOM 16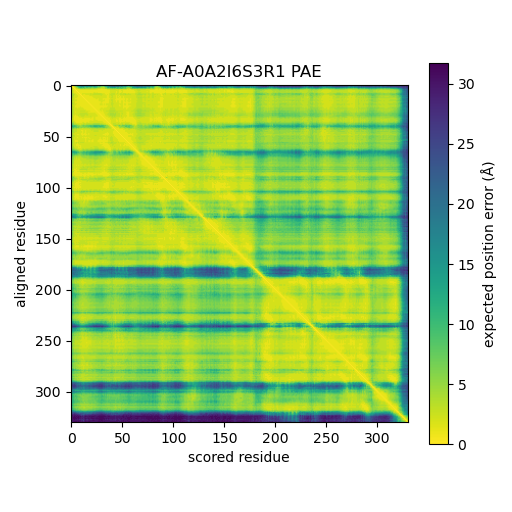58 O O . ARG A 1 207 ? 9.334 16.393 -19.531 1.00 87.06 207 ARG A O 1
ATOM 1665 N N . PRO A 1 208 ? 7.240 16.603 -18.746 1.00 86.50 208 PRO A N 1
ATOM 1666 C CA . PRO A 1 208 ? 6.970 15.162 -18.767 1.00 86.50 208 PRO A CA 1
ATOM 1667 C C . PRO A 1 208 ? 7.328 14.469 -20.090 1.00 86.50 208 PRO A C 1
ATOM 1669 O O . PRO A 1 208 ? 7.913 13.387 -20.083 1.00 86.50 208 PRO A O 1
ATOM 1672 N N . GLY A 1 209 ? 7.085 15.139 -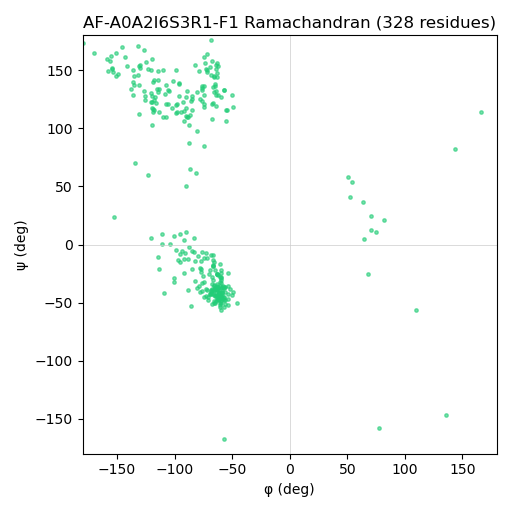21.223 1.00 87.44 209 GLY A N 1
ATOM 1673 C CA . GLY A 1 209 ? 7.444 14.643 -22.554 1.00 87.44 209 GLY A CA 1
ATOM 1674 C C . GLY A 1 209 ? 8.945 14.403 -22.769 1.00 87.44 209 GLY A C 1
ATOM 1675 O O . GLY A 1 209 ? 9.317 13.535 -23.555 1.00 87.44 209 GLY A O 1
ATOM 1676 N N . GLU A 1 210 ? 9.823 15.122 -22.064 1.00 88.62 210 GLU A N 1
ATOM 1677 C CA . GLU A 1 210 ? 11.276 14.925 -22.151 1.00 88.62 210 GLU A CA 1
ATOM 1678 C C . GLU A 1 210 ? 11.683 13.606 -21.488 1.00 88.62 210 GLU A C 1
ATOM 1680 O O . GLU A 1 210 ? 12.366 12.792 -22.113 1.00 88.62 210 GLU A O 1
ATOM 1685 N N . ILE A 1 211 ? 11.185 13.342 -20.274 1.00 88.44 211 ILE A N 1
ATOM 1686 C CA . ILE A 1 211 ? 11.396 12.066 -19.576 1.00 88.44 211 ILE A CA 1
ATOM 1687 C C . ILE A 1 211 ? 10.757 10.910 -20.350 1.00 88.44 211 ILE A C 1
ATOM 1689 O O . ILE A 1 211 ? 11.392 9.877 -20.547 1.00 88.44 211 ILE A O 1
ATOM 1693 N N . GLN A 1 212 ? 9.534 11.085 -20.854 1.00 89.00 212 GLN A N 1
ATOM 1694 C CA . GLN A 1 212 ? 8.857 10.072 -21.670 1.00 89.00 212 GLN A CA 1
ATOM 1695 C C . GLN A 1 212 ? 9.663 9.721 -22.925 1.00 89.00 212 GLN A C 1
ATOM 1697 O O . GLN A 1 212 ? 9.802 8.545 -23.255 1.00 89.00 212 GLN A O 1
ATOM 1702 N N . ASN A 1 213 ? 10.256 10.708 -23.603 1.00 89.19 213 ASN A N 1
ATOM 1703 C CA . ASN A 1 213 ? 11.108 10.459 -24.764 1.00 89.19 213 ASN A CA 1
ATOM 1704 C C . ASN A 1 213 ? 12.394 9.703 -24.380 1.00 89.19 213 ASN A C 1
ATOM 1706 O O . ASN A 1 213 ? 12.804 8.781 -25.087 1.00 89.19 213 ASN A O 1
ATOM 1710 N N . ARG A 1 214 ? 13.013 10.040 -23.238 1.00 90.50 214 ARG A N 1
ATOM 1711 C CA . ARG A 1 214 ? 14.157 9.285 -22.695 1.00 90.50 214 ARG A CA 1
ATOM 1712 C C . ARG A 1 214 ? 13.773 7.830 -22.395 1.00 90.50 214 ARG A C 1
ATOM 1714 O O . ARG A 1 214 ? 14.486 6.925 -22.821 1.00 90.50 214 ARG A O 1
ATOM 1721 N N . LEU A 1 215 ? 12.615 7.599 -21.772 1.00 91.75 215 LEU A N 1
ATOM 1722 C CA . LEU A 1 215 ? 12.073 6.259 -21.524 1.00 91.75 215 LEU A CA 1
ATOM 1723 C C . LEU A 1 215 ? 11.806 5.484 -22.818 1.00 91.75 215 LEU A C 1
ATOM 1725 O O . LEU A 1 215 ? 12.152 4.311 -22.891 1.00 91.75 215 LEU A O 1
ATOM 1729 N N . CYS A 1 216 ? 11.253 6.125 -23.853 1.00 91.44 216 CYS A N 1
ATOM 1730 C CA . CYS A 1 216 ? 11.024 5.481 -25.152 1.00 91.44 216 CYS A CA 1
ATOM 1731 C C . CYS A 1 216 ? 12.342 5.016 -25.793 1.00 91.44 216 CYS A C 1
ATOM 1733 O O . CYS A 1 216 ? 12.436 3.882 -26.260 1.00 91.44 216 CYS A O 1
ATOM 1735 N N . LYS A 1 217 ? 13.381 5.864 -25.776 1.00 91.25 217 LYS A N 1
ATOM 1736 C CA . LYS A 1 217 ? 14.718 5.509 -26.287 1.00 91.25 217 LYS A CA 1
ATOM 1737 C C . LYS A 1 217 ? 15.387 4.404 -25.473 1.00 91.25 217 LYS A C 1
ATOM 1739 O O . LYS A 1 217 ? 16.097 3.578 -26.036 1.00 91.25 217 LYS A O 1
ATOM 1744 N N . PHE A 1 218 ? 15.201 4.410 -24.156 1.00 93.38 218 PHE A N 1
ATOM 1745 C CA . PHE A 1 218 ? 15.694 3.348 -23.285 1.00 93.38 218 PHE A CA 1
ATOM 1746 C C . PHE A 1 218 ? 14.994 2.021 -23.598 1.00 93.38 218 PHE A C 1
ATOM 1748 O O . PHE A 1 218 ? 15.656 1.024 -23.869 1.00 93.38 218 PHE A O 1
ATOM 1755 N N . ALA A 1 219 ? 13.663 2.031 -23.652 1.00 93.50 219 ALA A N 1
ATOM 1756 C CA . ALA A 1 219 ? 12.855 0.855 -23.935 1.00 93.50 219 ALA A CA 1
ATOM 1757 C C . ALA A 1 219 ? 13.175 0.220 -25.292 1.00 93.50 219 ALA A C 1
ATOM 1759 O O . ALA A 1 219 ? 13.214 -1.000 -25.390 1.00 93.50 219 ALA A O 1
ATOM 1760 N N . SER A 1 220 ? 13.481 1.018 -26.324 1.00 91.81 220 SER A N 1
ATOM 1761 C CA . SER A 1 220 ? 13.856 0.483 -27.640 1.00 91.81 220 SER A CA 1
ATOM 1762 C C . SER A 1 220 ? 15.210 -0.240 -27.657 1.00 91.81 220 SER A C 1
ATOM 1764 O O . SER A 1 220 ? 15.573 -0.813 -28.680 1.00 91.81 220 SER A O 1
ATOM 1766 N N . ARG A 1 221 ? 15.995 -0.167 -26.572 1.00 92.19 221 ARG A N 1
ATOM 1767 C CA . ARG A 1 221 ? 17.254 -0.914 -26.397 1.00 92.19 221 ARG A CA 1
ATOM 1768 C C . ARG A 1 221 ? 17.074 -2.195 -25.586 1.00 92.19 221 ARG A C 1
ATOM 1770 O O . ARG A 1 221 ? 17.990 -3.015 -25.558 1.00 92.19 221 ARG A O 1
ATOM 1777 N N . LEU A 1 222 ? 15.934 -2.361 -24.916 1.00 93.00 222 LEU A N 1
ATOM 1778 C CA . LEU A 1 222 ? 15.619 -3.586 -24.191 1.00 93.00 222 LEU A CA 1
ATOM 1779 C C . LEU A 1 222 ? 15.305 -4.709 -25.186 1.00 93.00 222 LEU A C 1
ATOM 1781 O O . LEU A 1 222 ? 14.815 -4.470 -26.290 1.00 93.00 222 LEU A O 1
ATOM 1785 N N . ARG A 1 223 ? 15.627 -5.944 -24.801 1.00 88.81 223 ARG A N 1
ATOM 1786 C CA . ARG A 1 223 ? 15.357 -7.143 -25.603 1.00 88.81 223 ARG A CA 1
ATOM 1787 C C . ARG A 1 223 ? 14.084 -7.825 -25.105 1.00 88.81 223 ARG A C 1
ATOM 1789 O O . ARG A 1 223 ? 13.804 -7.801 -23.912 1.00 88.81 223 ARG A O 1
ATOM 1796 N N . GLY A 1 224 ? 13.380 -8.504 -26.009 1.00 90.81 224 GLY A N 1
ATOM 1797 C CA . GLY A 1 224 ? 12.169 -9.259 -25.679 1.00 90.81 224 GLY A CA 1
ATOM 1798 C C . GLY A 1 224 ? 10.936 -8.373 -25.502 1.00 90.81 224 GLY A C 1
ATOM 1799 O O . GLY A 1 224 ? 10.873 -7.265 -26.034 1.00 90.81 224 GLY A O 1
ATOM 1800 N N . ASP A 1 225 ? 9.947 -8.888 -24.774 1.00 95.56 225 ASP A N 1
ATOM 1801 C CA . ASP A 1 225 ? 8.688 -8.183 -24.550 1.00 95.56 225 ASP A CA 1
ATOM 1802 C C . ASP A 1 225 ? 8.855 -7.074 -23.506 1.00 95.56 225 ASP A C 1
ATOM 1804 O O . ASP A 1 225 ? 9.261 -7.319 -22.366 1.00 95.56 225 ASP A O 1
ATOM 1808 N N . VAL A 1 226 ? 8.506 -5.847 -23.904 1.00 96.62 226 VAL A N 1
ATOM 1809 C CA . VAL A 1 226 ? 8.602 -4.646 -23.068 1.00 96.62 226 VAL A CA 1
ATOM 1810 C C . VAL A 1 226 ? 7.216 -4.052 -22.864 1.00 96.62 226 VAL A C 1
ATOM 1812 O O . VAL A 1 226 ? 6.513 -3.702 -23.817 1.00 96.62 226 VAL A O 1
ATOM 1815 N N . PHE A 1 227 ? 6.852 -3.898 -21.599 1.00 96.81 227 PHE A N 1
ATOM 1816 C CA . PHE A 1 227 ? 5.580 -3.359 -21.161 1.00 96.81 227 PHE A CA 1
ATOM 1817 C C . PHE A 1 227 ? 5.768 -2.032 -20.433 1.00 96.81 227 PHE A C 1
ATOM 1819 O O . PHE A 1 227 ? 6.767 -1.809 -19.749 1.00 96.81 227 PHE A O 1
ATOM 1826 N N . TYR A 1 228 ? 4.769 -1.164 -20.537 1.00 95.88 228 TYR A N 1
ATOM 1827 C CA . TYR A 1 228 ? 4.662 0.048 -19.736 1.00 95.88 228 TYR A CA 1
ATOM 1828 C C . TYR A 1 228 ? 3.382 0.006 -18.906 1.00 95.88 228 TYR A C 1
ATOM 1830 O O . TYR A 1 228 ? 2.303 -0.189 -19.462 1.00 95.88 228 TYR A O 1
ATOM 1838 N N . LEU A 1 229 ? 3.488 0.211 -17.594 1.00 94.44 229 LEU A N 1
ATOM 1839 C CA . LEU A 1 229 ? 2.334 0.358 -16.710 1.00 94.44 229 LEU A CA 1
ATOM 1840 C C . LEU A 1 229 ? 2.259 1.811 -16.221 1.00 94.44 229 LEU A C 1
ATOM 1842 O O . LEU A 1 229 ? 3.110 2.217 -15.425 1.00 94.44 229 LEU A O 1
ATOM 1846 N N . PRO A 1 230 ? 1.274 2.609 -16.669 1.00 91.38 230 PRO A N 1
ATOM 1847 C CA . PRO A 1 230 ? 1.141 3.997 -16.245 1.00 91.38 230 PRO A CA 1
ATOM 1848 C C . PRO A 1 230 ? 0.843 4.100 -14.746 1.00 91.38 230 PRO A C 1
ATOM 1850 O O . PRO A 1 230 ? 0.269 3.199 -14.127 1.00 91.38 230 PRO A O 1
ATOM 1853 N N . HIS A 1 231 ? 1.211 5.235 -14.148 1.00 87.25 231 HIS A N 1
ATOM 1854 C CA . HIS A 1 231 ? 0.899 5.479 -12.746 1.00 87.25 231 HIS A CA 1
ATOM 1855 C C . HIS A 1 231 ? -0.628 5.625 -12.578 1.00 87.25 231 HIS A C 1
ATOM 1857 O O . HIS A 1 231 ? -1.239 6.378 -13.332 1.00 87.25 231 HIS A O 1
ATOM 1863 N N . PRO A 1 232 ? -1.275 5.018 -11.561 1.00 80.25 232 PRO A N 1
ATOM 1864 C CA . PRO A 1 232 ? -2.736 5.075 -11.380 1.00 80.25 232 PRO A CA 1
ATOM 1865 C C . PRO A 1 232 ? -3.351 6.483 -11.354 1.00 80.25 232 PRO A C 1
ATOM 1867 O O . PRO A 1 232 ? -4.538 6.658 -11.600 1.00 80.25 232 PRO A O 1
ATOM 1870 N N . ARG A 1 233 ? -2.539 7.483 -10.999 1.00 74.88 233 ARG A N 1
ATOM 1871 C CA . ARG A 1 233 ? -2.921 8.899 -10.907 1.00 74.88 233 ARG A CA 1
ATOM 1872 C C . ARG A 1 233 ? -2.426 9.767 -12.075 1.00 74.88 233 ARG A C 1
ATOM 1874 O O . ARG A 1 233 ? -2.638 10.976 -12.027 1.00 74.88 233 ARG A O 1
ATOM 1881 N N . SER A 1 234 ? -1.715 9.222 -13.066 1.00 72.19 234 SER A N 1
ATOM 1882 C CA . SER A 1 234 ? -1.263 10.016 -14.215 1.00 72.19 234 SER A CA 1
ATOM 1883 C C . SER A 1 234 ? -2.363 10.091 -15.274 1.00 72.19 234 SER A C 1
ATOM 1885 O O . SER A 1 234 ? -2.837 9.071 -15.756 1.00 72.19 234 SER A O 1
ATOM 1887 N N . GLY A 1 235 ? -2.744 11.308 -15.672 1.00 63.72 235 GLY A N 1
ATOM 1888 C CA . GLY A 1 235 ? -3.565 11.517 -16.876 1.00 63.72 235 GLY A CA 1
ATOM 1889 C C . GLY A 1 235 ? -2.775 11.335 -18.180 1.00 63.72 235 GLY A C 1
ATOM 1890 O O . GLY A 1 235 ? -3.354 11.263 -19.257 1.00 63.72 235 GLY A O 1
ATOM 1891 N N . GLU A 1 236 ? -1.446 11.264 -18.087 1.00 63.28 236 GLU A N 1
ATOM 1892 C CA . GLU A 1 236 ? -0.541 10.960 -19.194 1.00 63.28 236 GLU A CA 1
ATOM 1893 C C . GLU A 1 236 ? -0.366 9.435 -19.245 1.00 63.28 236 GLU A C 1
ATOM 1895 O O . GLU A 1 236 ? 0.174 8.839 -18.310 1.00 63.28 236 GLU A O 1
ATOM 1900 N N . SER A 1 237 ? -0.921 8.794 -20.277 1.00 62.78 237 SER A N 1
ATOM 1901 C CA . SER A 1 237 ? -1.240 7.360 -20.243 1.00 62.78 237 SER A CA 1
ATOM 1902 C C . SER A 1 237 ? -0.398 6.470 -21.153 1.00 62.78 237 SER A C 1
ATOM 1904 O O . SER A 1 237 ? -0.627 5.266 -21.166 1.00 62.78 237 SER A O 1
ATOM 1906 N N . TRP A 1 238 ? 0.569 6.994 -21.911 1.00 69.50 238 TRP A N 1
ATOM 1907 C CA . TRP A 1 238 ? 1.248 6.169 -22.913 1.00 69.50 238 TRP A CA 1
ATOM 1908 C C . TRP A 1 238 ? 2.691 6.585 -23.192 1.00 69.50 238 TRP A C 1
ATOM 1910 O O . TRP A 1 238 ? 3.041 7.765 -23.215 1.00 69.50 238 TRP A O 1
ATOM 1920 N N . LEU A 1 239 ? 3.524 5.578 -23.453 1.00 82.50 239 LEU A N 1
ATOM 1921 C CA . LEU A 1 239 ? 4.841 5.733 -24.061 1.00 82.50 239 LEU A CA 1
ATOM 1922 C C . LEU A 1 239 ? 4.772 5.259 -25.513 1.00 82.50 239 LEU A C 1
ATOM 1924 O O . LEU A 1 239 ? 4.217 4.201 -25.816 1.00 82.50 239 LEU A O 1
ATOM 1928 N N . ARG A 1 240 ? 5.326 6.048 -26.437 1.00 82.31 240 ARG A N 1
ATOM 1929 C CA . ARG A 1 240 ? 5.269 5.739 -27.869 1.00 82.31 240 ARG A CA 1
ATOM 1930 C C . ARG A 1 240 ? 6.066 4.470 -28.175 1.00 82.31 240 ARG A C 1
ATOM 1932 O O . ARG A 1 240 ? 7.233 4.375 -27.816 1.00 82.31 240 ARG A O 1
ATOM 1939 N N . GLY A 1 241 ? 5.458 3.545 -28.918 1.00 82.44 241 GLY A N 1
ATOM 1940 C CA . GLY A 1 241 ? 6.143 2.341 -29.404 1.00 82.44 241 GLY A CA 1
ATOM 1941 C C . GLY A 1 241 ? 6.375 1.264 -28.341 1.00 82.44 241 GLY A C 1
ATOM 1942 O O . GLY A 1 241 ? 7.102 0.316 -28.611 1.00 82.44 241 GLY A O 1
ATOM 1943 N N . ILE A 1 242 ? 5.758 1.390 -27.162 1.00 89.94 242 ILE A N 1
ATOM 1944 C CA . ILE A 1 242 ? 5.805 0.392 -26.089 1.00 89.94 242 ILE A CA 1
ATOM 1945 C C . ILE A 1 242 ? 4.384 -0.093 -25.816 1.00 89.94 242 ILE A C 1
ATOM 1947 O O . ILE A 1 242 ? 3.436 0.699 -25.800 1.00 89.94 242 ILE A O 1
ATOM 1951 N N . ARG A 1 243 ? 4.225 -1.397 -25.573 1.00 92.50 243 ARG A N 1
ATOM 1952 C CA . ARG A 1 243 ? 2.932 -1.967 -25.200 1.00 92.50 243 ARG A CA 1
ATOM 1953 C C . ARG A 1 243 ? 2.526 -1.455 -23.820 1.00 92.50 243 ARG A C 1
ATOM 1955 O O . ARG A 1 243 ? 3.093 -1.848 -22.804 1.00 92.50 243 ARG A O 1
ATOM 1962 N N . THR A 1 244 ? 1.533 -0.577 -23.791 1.00 92.94 244 THR A N 1
ATOM 1963 C CA . THR A 1 244 ? 0.963 -0.073 -22.541 1.00 92.94 244 THR A CA 1
ATOM 1964 C C . THR A 1 244 ? -0.019 -1.102 -21.983 1.00 92.94 244 THR A C 1
ATOM 1966 O O . THR A 1 244 ? -0.854 -1.624 -22.722 1.00 92.94 244 THR A O 1
ATOM 1969 N N . ILE A 1 245 ? 0.103 -1.418 -20.696 1.00 92.69 245 ILE A N 1
ATOM 1970 C CA . ILE A 1 245 ? -0.840 -2.265 -19.969 1.00 92.69 245 ILE A CA 1
ATOM 1971 C C . ILE A 1 245 ? -1.958 -1.368 -19.445 1.00 92.69 245 ILE A C 1
ATOM 1973 O O . ILE A 1 245 ? -1.740 -0.550 -18.552 1.00 92.69 245 ILE A O 1
ATOM 1977 N N . ASP A 1 246 ? -3.150 -1.550 -20.003 1.00 89.81 246 ASP A N 1
ATOM 1978 C CA . ASP A 1 246 ? -4.383 -0.980 -19.474 1.00 89.81 246 ASP A CA 1
ATOM 1979 C C . ASP A 1 246 ? -5.057 -2.014 -18.568 1.00 89.81 246 ASP A C 1
ATOM 1981 O O . ASP A 1 246 ? -5.402 -3.112 -19.008 1.00 89.81 246 ASP A O 1
ATOM 1985 N N . THR A 1 247 ? -5.132 -1.714 -17.273 1.00 90.69 247 THR A N 1
ATOM 1986 C CA . THR A 1 247 ? -5.608 -2.655 -16.255 1.00 90.69 247 THR A CA 1
ATOM 1987 C C . THR A 1 247 ? -6.093 -1.933 -15.006 1.00 90.69 247 THR A C 1
ATOM 1989 O O . THR A 1 247 ? -5.564 -0.886 -14.607 1.00 90.69 247 THR A O 1
ATOM 1992 N N . GLN A 1 248 ? -7.071 -2.550 -14.347 1.00 90.00 248 GLN A N 1
ATOM 1993 C CA . GLN A 1 248 ? -7.566 -2.137 -13.037 1.00 90.00 248 GLN A CA 1
ATOM 1994 C C . GLN A 1 248 ? -6.696 -2.661 -11.881 1.00 90.00 248 GLN A C 1
ATOM 1996 O O . GLN A 1 248 ? -6.787 -2.141 -10.770 1.00 90.00 248 GLN A O 1
ATOM 2001 N N . GLN A 1 249 ? -5.811 -3.623 -12.158 1.00 90.50 249 GLN A N 1
ATOM 2002 C CA . GLN A 1 249 ? -4.885 -4.208 -11.190 1.00 90.50 249 GLN A CA 1
ATOM 2003 C C . GLN A 1 249 ? -3.876 -3.186 -10.643 1.00 90.50 249 GLN A C 1
ATOM 2005 O O . GLN A 1 249 ? -3.538 -2.170 -11.282 1.00 90.50 249 GLN A O 1
ATOM 2010 N N . VAL A 1 250 ? -3.361 -3.483 -9.447 1.00 90.81 250 VAL A N 1
ATOM 2011 C CA . VAL A 1 250 ? -2.179 -2.801 -8.904 1.00 90.81 250 VAL A CA 1
ATOM 2012 C C . VAL A 1 250 ? -0.902 -3.280 -9.601 1.00 90.81 250 VAL A C 1
ATOM 2014 O O . VAL A 1 250 ? -0.878 -4.332 -10.237 1.00 90.81 250 VAL A O 1
ATOM 2017 N N . ALA A 1 251 ? 0.179 -2.505 -9.493 1.00 92.75 251 ALA A N 1
ATOM 2018 C CA . ALA A 1 251 ? 1.447 -2.845 -10.141 1.00 92.75 251 ALA A CA 1
ATOM 2019 C C . ALA A 1 251 ? 2.016 -4.184 -9.654 1.00 92.75 251 ALA A C 1
ATOM 2021 O O . ALA A 1 251 ? 2.640 -4.905 -10.428 1.00 92.75 251 ALA A O 1
ATOM 2022 N N . GLU A 1 252 ? 1.770 -4.522 -8.391 1.00 91.75 252 GLU A N 1
ATOM 2023 C CA . GLU A 1 252 ? 2.191 -5.776 -7.793 1.00 91.75 252 GLU A CA 1
ATOM 2024 C C . GLU A 1 252 ? 1.498 -6.983 -8.433 1.00 91.75 252 GLU A C 1
ATOM 2026 O O . GLU A 1 252 ? 2.182 -7.936 -8.784 1.00 91.75 252 GLU A O 1
ATOM 2031 N N . GLU A 1 253 ? 0.187 -6.930 -8.681 1.00 91.44 253 GLU A N 1
ATOM 2032 C CA . GLU A 1 253 ? -0.542 -7.999 -9.387 1.00 91.44 253 GLU A CA 1
ATOM 2033 C C . GLU A 1 253 ? -0.059 -8.153 -10.833 1.00 91.44 253 GLU A C 1
ATOM 2035 O O . GLU A 1 253 ? 0.235 -9.262 -11.271 1.00 91.44 253 GLU A O 1
ATOM 2040 N N . VAL A 1 254 ? 0.123 -7.038 -11.551 1.00 94.44 254 VAL A N 1
ATOM 2041 C CA . VAL A 1 254 ? 0.652 -7.059 -12.926 1.00 94.44 254 VAL A CA 1
ATOM 2042 C C . VAL A 1 254 ? 2.035 -7.714 -12.978 1.00 94.44 254 VAL A C 1
ATOM 2044 O O . VAL A 1 254 ? 2.331 -8.476 -13.898 1.00 94.44 254 VAL A O 1
ATOM 2047 N N . ALA A 1 255 ? 2.894 -7.430 -11.997 1.00 93.69 255 ALA A N 1
ATOM 2048 C CA . ALA A 1 255 ? 4.217 -8.032 -11.918 1.00 93.69 255 ALA A CA 1
ATOM 2049 C C . ALA A 1 255 ? 4.149 -9.552 -11.705 1.00 93.69 255 ALA A C 1
ATOM 2051 O O . ALA A 1 255 ? 4.938 -10.279 -12.309 1.00 93.69 255 ALA A O 1
ATOM 2052 N N . VAL A 1 256 ? 3.200 -10.033 -10.895 1.00 90.25 256 VAL A N 1
ATOM 2053 C CA . VAL A 1 256 ? 2.960 -11.470 -10.685 1.00 90.25 256 VAL A CA 1
ATOM 2054 C C . VAL A 1 256 ? 2.465 -12.135 -11.962 1.00 90.25 256 VAL A C 1
ATOM 2056 O O . VAL A 1 256 ? 3.056 -13.128 -12.379 1.00 90.25 256 VAL A O 1
ATOM 2059 N N . ASP A 1 257 ? 1.472 -11.554 -12.635 1.00 92.06 257 ASP A N 1
ATOM 2060 C CA . ASP A 1 257 ? 0.930 -12.094 -13.888 1.00 92.06 257 ASP A CA 1
ATOM 2061 C C . ASP A 1 257 ? 2.012 -12.205 -14.977 1.00 92.06 257 ASP A C 1
ATOM 2063 O O . ASP A 1 257 ? 2.071 -13.179 -15.736 1.00 92.06 257 ASP A O 1
ATOM 2067 N N . LEU A 1 258 ? 2.904 -11.211 -15.051 1.00 93.75 258 LEU A N 1
ATOM 2068 C CA . LEU A 1 258 ? 4.058 -11.243 -15.949 1.00 93.75 258 LEU A CA 1
ATOM 2069 C C . LEU A 1 258 ? 5.084 -12.292 -15.527 1.00 93.75 258 LEU A C 1
ATOM 2071 O O . LEU A 1 258 ? 5.600 -13.006 -16.386 1.00 93.75 258 LEU A O 1
ATOM 2075 N N . CYS A 1 259 ? 5.369 -12.425 -14.230 1.00 91.50 259 CYS A N 1
ATOM 2076 C CA . CYS A 1 259 ? 6.226 -13.499 -13.750 1.00 91.50 259 CYS A CA 1
ATOM 2077 C C . CYS A 1 259 ? 5.646 -14.850 -14.171 1.00 91.50 259 CYS A C 1
ATOM 2079 O O . CYS A 1 259 ? 6.356 -15.615 -14.816 1.00 91.50 259 CYS A O 1
ATOM 2081 N N . ASP A 1 260 ? 4.384 -15.145 -13.869 1.00 89.81 260 ASP A N 1
ATOM 2082 C CA . ASP A 1 260 ? 3.741 -16.429 -14.175 1.00 89.81 260 ASP A CA 1
ATOM 2083 C C . ASP A 1 260 ? 3.787 -16.772 -15.669 1.00 89.81 260 ASP A C 1
ATOM 2085 O O . ASP A 1 260 ? 4.027 -17.926 -16.035 1.00 89.81 260 ASP A O 1
ATOM 2089 N N . ARG A 1 261 ? 3.646 -15.762 -16.536 1.00 91.62 261 ARG A N 1
ATOM 2090 C CA . ARG A 1 261 ? 3.744 -15.933 -17.988 1.00 91.62 261 ARG A CA 1
ATOM 2091 C C . ARG A 1 261 ? 5.172 -16.142 -18.487 1.00 91.62 261 ARG A C 1
ATOM 2093 O O . ARG A 1 261 ? 5.377 -16.982 -19.360 1.00 91.62 261 ARG A O 1
ATOM 2100 N N . TYR A 1 262 ? 6.133 -15.355 -18.006 1.00 92.25 262 TYR A N 1
ATOM 2101 C CA . TYR A 1 262 ? 7.470 -15.312 -18.601 1.00 92.25 262 TYR A CA 1
ATOM 2102 C C . TYR A 1 262 ? 8.504 -16.134 -17.845 1.00 92.25 262 TYR A C 1
ATOM 2104 O O . TYR A 1 262 ? 9.376 -16.679 -18.498 1.00 92.25 262 TYR A O 1
ATOM 2112 N N . GLY A 1 263 ? 8.403 -16.265 -16.526 1.00 89.88 263 GLY A N 1
ATOM 2113 C CA . GLY A 1 263 ? 9.416 -16.867 -15.657 1.00 89.88 263 GLY A CA 1
ATOM 2114 C C . GLY A 1 263 ? 10.087 -15.822 -14.783 1.00 89.88 263 GLY A C 1
ATOM 2115 O O . GLY A 1 263 ? 10.023 -15.910 -13.553 1.00 89.88 263 GLY A O 1
ATOM 2116 N N . ARG A 1 264 ? 10.663 -14.793 -15.412 1.00 92.00 264 ARG A N 1
ATOM 2117 C CA . ARG A 1 264 ? 11.331 -13.671 -14.735 1.00 92.00 264 ARG A CA 1
ATOM 2118 C C . ARG A 1 264 ? 10.873 -12.312 -15.257 1.00 92.00 264 ARG A C 1
ATOM 2120 O O . ARG A 1 264 ? 10.493 -12.173 -16.422 1.00 92.00 264 ARG A O 1
ATOM 2127 N N . LEU A 1 265 ? 10.971 -11.305 -14.395 1.00 95.12 265 LEU A N 1
ATOM 2128 C CA . LEU A 1 265 ? 10.607 -9.925 -14.693 1.00 95.12 265 LEU A CA 1
ATOM 2129 C C . LEU A 1 265 ? 11.763 -8.965 -14.405 1.00 95.12 265 LEU A C 1
ATOM 2131 O O . LEU A 1 265 ? 12.264 -8.910 -13.285 1.00 95.12 265 LEU A O 1
ATOM 2135 N N . ASP A 1 266 ? 12.107 -8.141 -15.390 1.00 96.94 266 ASP A N 1
ATOM 2136 C CA . ASP A 1 266 ? 12.948 -6.962 -15.201 1.00 96.94 266 ASP A CA 1
ATOM 2137 C C . ASP A 1 266 ? 12.058 -5.750 -14.935 1.00 96.94 266 ASP A C 1
ATOM 2139 O O . ASP A 1 266 ? 11.369 -5.251 -15.828 1.00 96.94 266 ASP A O 1
ATOM 2143 N N . LEU A 1 267 ? 12.032 -5.300 -13.683 1.00 96.44 267 LEU A N 1
ATOM 2144 C CA . LEU A 1 267 ? 11.170 -4.219 -13.225 1.00 96.44 267 LEU A CA 1
ATOM 2145 C C . LEU A 1 267 ? 11.947 -2.906 -13.188 1.00 96.44 267 LEU A C 1
ATOM 2147 O O . LEU A 1 267 ? 12.841 -2.739 -12.364 1.00 96.44 267 LEU A O 1
ATOM 2151 N N . TYR A 1 268 ? 11.567 -1.956 -14.032 1.00 95.44 268 TYR A N 1
ATOM 2152 C CA . TYR A 1 268 ? 12.186 -0.640 -14.128 1.00 95.44 268 TYR A CA 1
ATOM 2153 C C . TYR A 1 268 ? 11.267 0.432 -13.553 1.00 95.44 268 TYR A C 1
ATOM 2155 O O . TYR A 1 268 ? 10.073 0.470 -13.847 1.00 95.44 268 TYR A O 1
ATOM 2163 N N . GLY A 1 269 ? 11.817 1.363 -12.783 1.00 92.62 269 GLY A N 1
ATOM 2164 C CA . GLY A 1 269 ? 11.043 2.493 -12.279 1.00 92.62 269 GLY A CA 1
ATOM 2165 C C . GLY A 1 269 ? 11.856 3.454 -11.427 1.00 92.62 269 GLY A C 1
ATOM 2166 O O . GLY A 1 269 ? 13.011 3.201 -11.091 1.00 92.62 269 GLY A O 1
ATOM 2167 N N . PHE A 1 270 ? 11.232 4.568 -11.057 1.00 88.25 270 PHE A N 1
ATOM 2168 C CA . PHE A 1 270 ? 11.851 5.658 -10.297 1.00 88.25 270 PHE A CA 1
ATOM 2169 C C . PHE A 1 270 ? 11.704 5.461 -8.778 1.00 88.25 270 PHE A C 1
ATOM 2171 O O . PHE A 1 270 ? 11.233 6.349 -8.074 1.00 88.25 270 PHE A O 1
ATOM 2178 N N . CYS A 1 271 ? 12.057 4.270 -8.287 1.00 84.50 271 CYS A N 1
ATOM 2179 C CA . CYS A 1 271 ? 11.932 3.851 -6.886 1.00 84.50 271 CYS A CA 1
ATOM 2180 C C . CYS A 1 271 ? 10.508 4.008 -6.311 1.00 84.50 271 CYS A C 1
ATOM 2182 O O . CYS A 1 271 ? 10.271 4.649 -5.287 1.00 84.50 271 CYS A O 1
ATOM 2184 N N . SER A 1 272 ? 9.531 3.426 -7.006 1.00 87.38 272 SER A N 1
ATOM 2185 C CA . SER A 1 272 ? 8.130 3.431 -6.566 1.00 87.38 272 SER A CA 1
ATOM 2186 C C . SER A 1 272 ? 7.884 2.520 -5.352 1.00 87.38 272 SER A C 1
ATOM 2188 O O . SER A 1 272 ? 8.661 1.610 -5.059 1.00 87.38 272 SER A O 1
ATOM 2190 N N . SER A 1 273 ? 6.743 2.699 -4.677 1.00 86.94 273 SER A N 1
ATOM 2191 C CA . SER A 1 273 ? 6.305 1.776 -3.620 1.00 86.94 273 SER A CA 1
ATOM 2192 C C . SER A 1 273 ? 6.153 0.339 -4.122 1.00 86.94 273 SER A C 1
ATOM 2194 O O . SER A 1 273 ? 6.503 -0.586 -3.401 1.00 86.94 273 SER A O 1
ATOM 2196 N N . ALA A 1 274 ? 5.704 0.151 -5.367 1.00 89.88 274 ALA A N 1
ATOM 2197 C CA . ALA A 1 274 ? 5.592 -1.171 -5.976 1.00 89.88 274 ALA A CA 1
ATOM 2198 C C . ALA A 1 274 ? 6.963 -1.846 -6.123 1.00 89.88 274 ALA A C 1
ATOM 2200 O O . ALA A 1 274 ? 7.102 -3.028 -5.833 1.00 89.88 274 ALA A O 1
ATOM 2201 N N . GLN A 1 275 ? 8.005 -1.089 -6.490 1.00 90.31 275 GLN A N 1
ATOM 2202 C CA . GLN A 1 275 ? 9.377 -1.612 -6.530 1.00 90.31 275 GLN A CA 1
ATOM 2203 C C . GLN A 1 275 ? 9.874 -2.043 -5.151 1.00 90.31 275 GLN A C 1
ATOM 2205 O O . GLN A 1 275 ? 10.607 -3.021 -5.055 1.00 90.31 275 GLN A O 1
ATOM 2210 N N . LEU A 1 276 ? 9.489 -1.339 -4.088 1.00 88.00 276 LEU A N 1
ATOM 2211 C CA . LEU A 1 276 ? 9.791 -1.775 -2.727 1.00 88.00 276 LEU A CA 1
ATOM 2212 C C . LEU A 1 276 ? 9.025 -3.060 -2.393 1.00 88.00 276 LEU A C 1
ATOM 2214 O O . LEU A 1 276 ? 9.634 -4.050 -2.016 1.00 88.00 276 LEU A O 1
ATOM 2218 N N . ASN A 1 277 ? 7.713 -3.090 -2.605 1.00 88.12 277 ASN A N 1
ATOM 2219 C CA . ASN A 1 277 ? 6.874 -4.248 -2.283 1.00 88.12 277 ASN A CA 1
ATOM 2220 C C . ASN A 1 277 ? 7.280 -5.532 -3.030 1.00 88.12 277 ASN A C 1
ATOM 2222 O O . ASN A 1 277 ? 7.113 -6.625 -2.501 1.00 88.12 277 ASN A O 1
ATOM 2226 N N . LEU A 1 278 ? 7.824 -5.400 -4.241 1.00 87.75 278 LEU A N 1
ATOM 2227 C CA . LEU A 1 278 ? 8.267 -6.516 -5.082 1.00 87.75 278 LEU A CA 1
ATOM 2228 C C . LEU A 1 278 ? 9.763 -6.838 -4.946 1.00 87.75 278 LEU A C 1
ATOM 2230 O O . LEU A 1 278 ? 10.231 -7.824 -5.512 1.00 87.75 278 LEU A O 1
ATOM 2234 N N . GLY A 1 279 ? 10.531 -6.009 -4.234 1.00 83.12 279 GLY A N 1
ATOM 2235 C CA . GLY A 1 279 ? 11.995 -6.038 -4.276 1.00 83.12 279 GLY A CA 1
ATOM 2236 C C . GLY A 1 279 ? 12.653 -7.231 -3.581 1.00 83.12 279 GLY A C 1
ATOM 2237 O O . GLY A 1 279 ? 13.851 -7.429 -3.757 1.00 83.12 279 GLY A O 1
ATOM 2238 N N . SER A 1 280 ? 11.901 -8.017 -2.809 1.00 79.31 280 SER A N 1
ATOM 2239 C CA . SER A 1 280 ? 12.374 -9.251 -2.171 1.00 79.31 280 SER A CA 1
ATOM 2240 C C . SER A 1 280 ? 12.156 -10.508 -3.025 1.00 79.31 280 SER A C 1
ATOM 2242 O O . SER A 1 280 ? 12.628 -11.580 -2.654 1.00 79.31 280 SER A O 1
ATOM 2244 N N . SER A 1 281 ? 11.450 -10.407 -4.157 1.00 84.19 281 SER A N 1
ATOM 2245 C CA . SER A 1 281 ? 11.166 -11.560 -5.016 1.00 84.19 281 SER A CA 1
ATOM 2246 C C . SER A 1 281 ? 12.374 -11.946 -5.870 1.00 84.19 281 SER A C 1
ATOM 2248 O O . SER A 1 281 ? 12.851 -11.151 -6.674 1.00 84.19 281 SER A O 1
ATOM 2250 N N . GLU A 1 282 ? 12.807 -13.206 -5.790 1.00 84.94 282 GLU A N 1
ATOM 2251 C CA . GLU A 1 282 ? 13.902 -13.737 -6.620 1.00 84.94 282 GLU A CA 1
ATOM 2252 C C . GLU A 1 282 ? 13.571 -13.771 -8.123 1.00 84.94 282 GLU A C 1
ATOM 2254 O O . GLU A 1 282 ? 14.468 -13.774 -8.967 1.00 84.94 282 GLU A O 1
ATOM 2259 N N . ARG A 1 283 ? 12.279 -13.777 -8.480 1.00 88.69 283 ARG A N 1
ATOM 2260 C CA . ARG A 1 283 ? 11.813 -13.768 -9.878 1.00 88.69 283 ARG A CA 1
ATOM 2261 C C . ARG A 1 283 ? 11.772 -12.362 -10.482 1.00 88.69 283 ARG A C 1
ATOM 2263 O O . ARG A 1 283 ? 11.554 -12.233 -11.687 1.00 88.69 283 ARG A O 1
ATOM 2270 N N . ILE A 1 284 ? 12.014 -11.322 -9.679 1.00 91.75 284 ILE A N 1
ATOM 2271 C CA . ILE A 1 284 ? 11.949 -9.921 -10.097 1.00 91.75 284 ILE A CA 1
ATOM 2272 C C . ILE A 1 284 ? 13.320 -9.264 -9.924 1.00 91.75 284 ILE A C 1
ATOM 2274 O O . ILE A 1 284 ? 13.793 -9.039 -8.813 1.00 91.75 284 ILE A O 1
ATOM 2278 N N . ARG A 1 285 ? 13.949 -8.876 -11.035 1.00 93.44 285 ARG A N 1
ATOM 2279 C CA . ARG A 1 285 ? 15.153 -8.039 -11.021 1.00 93.44 285 ARG A CA 1
ATOM 2280 C C . ARG A 1 285 ? 14.741 -6.578 -11.035 1.00 93.44 285 ARG A C 1
ATOM 2282 O O . ARG A 1 285 ? 14.221 -6.070 -12.025 1.00 93.44 285 ARG A O 1
ATOM 2289 N N . ASN A 1 286 ? 14.956 -5.903 -9.916 1.00 92.31 286 ASN A N 1
ATOM 2290 C CA . ASN A 1 286 ? 14.511 -4.530 -9.724 1.00 92.31 286 ASN A CA 1
ATOM 2291 C C . ASN A 1 286 ? 15.597 -3.521 -10.132 1.00 92.31 286 ASN A C 1
ATOM 2293 O O . ASN A 1 286 ? 16.646 -3.449 -9.494 1.00 92.31 286 ASN A O 1
ATOM 2297 N N . PHE A 1 287 ? 15.342 -2.733 -11.172 1.00 93.00 287 PHE A N 1
ATOM 2298 C CA . PHE A 1 287 ? 16.227 -1.697 -11.697 1.00 93.00 287 PHE A CA 1
ATOM 2299 C C . PHE A 1 287 ? 15.681 -0.300 -11.388 1.00 93.00 287 PHE A C 1
ATOM 2301 O O . PHE A 1 287 ? 14.529 0.030 -11.686 1.00 93.00 287 PHE A O 1
ATOM 2308 N N . LEU A 1 288 ? 16.530 0.559 -10.830 1.00 91.00 288 LEU A N 1
ATOM 2309 C CA . LEU A 1 288 ? 16.183 1.955 -10.580 1.00 91.00 288 LEU A CA 1
ATOM 2310 C C . LEU A 1 288 ? 16.524 2.811 -11.792 1.00 91.00 288 LEU A C 1
ATOM 2312 O O . LEU A 1 288 ? 17.631 2.734 -12.315 1.00 91.00 288 LEU A O 1
ATOM 2316 N N . LEU A 1 289 ? 15.584 3.648 -12.214 1.00 90.50 289 LEU A N 1
ATOM 2317 C CA . LEU A 1 289 ? 15.803 4.646 -13.252 1.00 90.50 289 LEU A CA 1
ATOM 2318 C C . LEU A 1 289 ? 16.139 5.996 -12.618 1.00 90.50 289 LEU A C 1
ATOM 2320 O O . LEU A 1 289 ? 15.506 6.404 -11.641 1.00 90.50 289 LEU A O 1
ATOM 2324 N N . THR A 1 290 ? 17.097 6.704 -13.208 1.00 87.19 290 THR A N 1
ATOM 2325 C CA . THR A 1 290 ? 17.444 8.091 -12.873 1.00 87.19 290 THR A CA 1
ATOM 2326 C C . THR A 1 290 ? 17.377 8.952 -14.128 1.00 87.19 290 THR A C 1
ATOM 2328 O O . THR A 1 290 ? 17.456 8.442 -15.244 1.00 87.19 290 THR A O 1
ATOM 2331 N N . ALA A 1 291 ? 17.196 10.255 -13.956 1.00 84.62 291 ALA A N 1
ATOM 2332 C CA . ALA A 1 291 ? 17.296 11.226 -15.038 1.00 84.62 291 ALA A CA 1
ATOM 2333 C C . ALA A 1 291 ? 17.789 12.549 -14.450 1.00 84.62 291 ALA A C 1
ATOM 2335 O O . ALA A 1 291 ? 17.444 12.876 -13.320 1.00 84.62 291 ALA A O 1
ATOM 2336 N N . ASP A 1 292 ? 18.570 13.312 -15.205 1.00 75.50 292 ASP A N 1
ATOM 2337 C CA . ASP A 1 292 ? 19.167 14.586 -14.782 1.00 75.50 292 ASP A CA 1
ATOM 2338 C C . ASP A 1 292 ? 20.157 14.443 -13.612 1.00 75.50 292 ASP A C 1
ATOM 2340 O O . ASP A 1 292 ? 20.191 15.259 -12.695 1.00 75.50 292 ASP A O 1
ATOM 2344 N N . GLY A 1 293 ? 20.929 13.346 -13.586 1.00 63.41 293 GLY A N 1
ATOM 2345 C CA . GLY A 1 293 ? 21.907 13.061 -12.524 1.00 63.41 293 GLY A CA 1
ATOM 2346 C C . GLY A 1 293 ? 21.298 12.835 -11.131 1.00 63.41 293 GLY A C 1
ATOM 2347 O O . GLY A 1 293 ? 22.024 12.653 -10.150 1.00 63.41 293 GLY A O 1
ATOM 2348 N N . HIS A 1 294 ? 19.967 12.818 -11.024 1.00 59.31 294 HIS A N 1
ATOM 2349 C CA . HIS A 1 294 ? 19.243 12.701 -9.770 1.00 59.31 294 HIS A CA 1
ATOM 2350 C C . HIS A 1 294 ? 18.078 11.708 -9.902 1.00 59.31 294 HIS A C 1
ATOM 2352 O O . HIS A 1 294 ? 17.336 11.676 -10.877 1.00 59.31 294 HIS A O 1
ATOM 2358 N N . ILE A 1 295 ? 17.854 10.893 -8.873 1.00 59.88 295 ILE A N 1
ATOM 2359 C CA . ILE A 1 295 ? 16.475 10.510 -8.555 1.00 59.88 295 ILE A CA 1
ATOM 2360 C C . ILE A 1 295 ? 16.022 11.582 -7.586 1.00 59.88 295 ILE A C 1
ATOM 2362 O O . ILE A 1 295 ? 16.699 11.827 -6.584 1.00 59.88 295 ILE A O 1
ATOM 2366 N N . THR A 1 296 ? 14.903 12.240 -7.845 1.00 54.38 296 THR A N 1
ATOM 2367 C CA . THR A 1 296 ? 14.271 13.064 -6.817 1.00 54.38 296 THR A CA 1
ATOM 2368 C C . THR A 1 296 ? 14.051 12.174 -5.594 1.00 54.38 296 THR A C 1
ATOM 2370 O O . THR A 1 296 ? 13.352 11.169 -5.671 1.00 54.38 296 THR A O 1
ATOM 2373 N N . ASN A 1 297 ? 14.714 12.497 -4.479 1.00 59.59 297 ASN A N 1
ATOM 2374 C CA . ASN A 1 297 ? 14.794 11.672 -3.264 1.00 59.59 297 ASN A CA 1
ATOM 2375 C C . ASN A 1 297 ? 15.640 10.376 -3.351 1.00 59.59 297 ASN A C 1
ATOM 2377 O O . ASN A 1 297 ? 15.411 9.479 -2.538 1.00 59.59 297 ASN A O 1
ATOM 2381 N N . LEU A 1 298 ? 16.637 10.270 -4.251 1.00 63.62 298 LEU A N 1
ATOM 2382 C CA . LEU A 1 298 ? 17.533 9.096 -4.385 1.00 63.62 298 LEU A CA 1
ATOM 2383 C C . LEU A 1 298 ? 18.039 8.609 -3.030 1.00 63.62 298 LEU A C 1
ATOM 2385 O O . LEU A 1 298 ? 17.927 7.429 -2.717 1.00 63.62 298 LEU A O 1
ATOM 2389 N N . HIS A 1 299 ? 18.566 9.526 -2.220 1.00 64.69 299 HIS A N 1
ATOM 2390 C CA . HIS A 1 299 ? 19.113 9.198 -0.910 1.00 64.69 299 HIS A CA 1
ATOM 2391 C C . HIS A 1 299 ? 18.049 8.590 0.011 1.00 64.69 299 HIS A C 1
ATOM 2393 O O . HIS A 1 299 ? 18.223 7.483 0.506 1.00 64.69 299 HIS A O 1
ATOM 2399 N N . THR A 1 300 ? 16.910 9.265 0.190 1.00 68.62 300 THR A N 1
ATOM 2400 C CA . THR A 1 300 ? 15.816 8.798 1.058 1.00 68.62 300 THR A CA 1
ATOM 2401 C C . THR A 1 300 ? 15.213 7.475 0.587 1.00 68.62 300 THR A C 1
ATOM 2403 O O . THR A 1 300 ? 14.827 6.635 1.399 1.00 68.62 300 THR A O 1
ATOM 2406 N N . MET A 1 301 ? 15.106 7.275 -0.723 1.00 69.00 301 MET A N 1
ATOM 2407 C CA . MET A 1 301 ? 14.498 6.078 -1.294 1.00 69.00 301 MET A CA 1
ATOM 2408 C C . MET A 1 301 ? 15.464 4.890 -1.307 1.00 69.00 301 MET A C 1
ATOM 2410 O O . MET A 1 301 ? 15.062 3.784 -0.958 1.00 69.00 301 MET A O 1
ATOM 2414 N N . THR A 1 302 ? 16.752 5.125 -1.566 1.00 71.31 302 THR A N 1
ATOM 2415 C CA . THR A 1 302 ? 17.809 4.109 -1.423 1.00 71.31 302 THR A CA 1
ATOM 2416 C C . THR A 1 302 ? 17.980 3.715 0.040 1.00 71.31 302 THR A C 1
ATOM 2418 O O . THR A 1 302 ? 18.114 2.539 0.353 1.00 71.31 302 THR A O 1
ATOM 2421 N N . GLU A 1 303 ? 17.891 4.670 0.967 1.00 78.81 303 GLU A N 1
ATOM 2422 C CA . GLU A 1 303 ? 17.856 4.394 2.403 1.00 78.81 303 GLU A CA 1
ATOM 2423 C C . GLU A 1 303 ? 16.633 3.548 2.786 1.00 78.81 303 GLU A C 1
ATOM 2425 O O . GLU A 1 303 ? 16.754 2.588 3.545 1.00 78.81 303 GLU A O 1
ATOM 2430 N N . THR A 1 304 ? 15.463 3.851 2.214 1.00 80.00 304 THR A N 1
ATOM 2431 C CA . THR A 1 304 ? 14.242 3.061 2.425 1.00 80.00 304 THR A CA 1
ATOM 2432 C C . THR A 1 304 ? 14.399 1.636 1.875 1.00 80.00 304 THR A C 1
ATOM 2434 O O . THR A 1 304 ? 14.049 0.691 2.576 1.00 80.00 304 THR A O 1
ATOM 2437 N N . MET A 1 305 ? 14.987 1.460 0.685 1.00 80.44 305 MET A N 1
ATOM 2438 C CA . MET A 1 305 ? 15.322 0.144 0.116 1.00 80.44 305 MET A CA 1
ATOM 2439 C C . MET A 1 305 ? 16.325 -0.623 0.982 1.00 80.44 305 MET A C 1
ATOM 2441 O O . MET A 1 305 ? 16.085 -1.778 1.320 1.00 80.44 305 MET A O 1
ATOM 2445 N N . ASN A 1 306 ? 17.398 0.029 1.428 1.00 81.75 306 ASN A N 1
ATOM 2446 C CA . ASN A 1 306 ? 18.401 -0.586 2.295 1.00 81.75 306 ASN A CA 1
ATOM 2447 C C . ASN A 1 306 ? 17.788 -1.052 3.619 1.00 81.75 306 ASN A C 1
ATOM 2449 O O . ASN A 1 306 ? 18.072 -2.156 4.078 1.00 81.75 306 ASN A O 1
ATOM 2453 N N . ARG A 1 307 ? 16.899 -0.248 4.213 1.00 78.50 307 ARG A N 1
ATOM 2454 C CA . ARG A 1 307 ? 16.138 -0.643 5.405 1.00 78.50 307 ARG A CA 1
ATOM 2455 C C . ARG A 1 307 ? 15.168 -1.783 5.132 1.00 78.50 307 ARG A C 1
ATOM 2457 O O . ARG A 1 307 ? 14.985 -2.619 6.012 1.00 78.50 307 ARG A O 1
ATOM 2464 N N . ALA A 1 308 ? 14.579 -1.820 3.938 1.00 77.62 308 ALA A N 1
ATOM 2465 C CA . ALA A 1 308 ? 13.769 -2.931 3.445 1.00 77.62 308 ALA A CA 1
ATOM 2466 C C . ALA A 1 308 ? 14.592 -4.221 3.214 1.00 77.62 308 ALA A C 1
ATOM 2468 O O . ALA A 1 308 ? 14.025 -5.269 2.929 1.00 77.62 308 ALA A O 1
ATOM 2469 N N . GLY A 1 309 ? 15.929 -4.156 3.305 1.00 79.75 309 GLY A N 1
ATOM 2470 C CA . GLY A 1 309 ? 16.819 -5.254 2.919 1.00 79.75 309 GLY A CA 1
ATOM 2471 C C . GLY A 1 309 ? 16.877 -5.479 1.404 1.00 79.75 309 GLY A C 1
ATOM 2472 O O . GLY A 1 309 ? 17.396 -6.496 0.952 1.00 79.75 309 GLY A O 1
ATOM 2473 N N . ILE A 1 310 ? 16.353 -4.539 0.616 1.00 81.69 310 ILE A N 1
ATOM 2474 C CA . ILE A 1 310 ? 16.228 -4.634 -0.835 1.00 81.69 310 ILE A CA 1
ATOM 2475 C C . ILE A 1 310 ? 17.456 -4.000 -1.473 1.00 81.69 310 ILE A C 1
ATOM 2477 O O . ILE A 1 310 ? 17.743 -2.820 -1.267 1.00 81.69 310 ILE A O 1
ATOM 2481 N N . LYS A 1 311 ? 18.160 -4.780 -2.294 1.00 84.19 311 LYS A N 1
ATOM 2482 C CA . LYS A 1 311 ? 19.253 -4.284 -3.129 1.00 84.19 311 LYS A CA 1
ATOM 2483 C C . LYS A 1 311 ? 18.775 -4.225 -4.578 1.00 84.19 311 LYS A C 1
ATOM 2485 O O . LYS A 1 311 ? 18.386 -5.267 -5.106 1.00 84.19 311 LYS A O 1
ATOM 2490 N N . PRO A 1 312 ? 18.781 -3.048 -5.228 1.00 87.38 312 PRO A N 1
ATOM 2491 C CA . PRO A 1 312 ? 18.456 -2.983 -6.642 1.00 87.38 312 PRO A CA 1
ATOM 2492 C C . PRO A 1 312 ? 19.497 -3.765 -7.446 1.00 87.38 312 PRO A C 1
ATOM 2494 O O . PRO A 1 312 ? 20.685 -3.760 -7.122 1.00 87.38 312 PRO A O 1
ATOM 2497 N N . TYR A 1 313 ? 19.046 -4.413 -8.514 1.00 90.62 313 TYR A N 1
ATOM 2498 C CA . TYR A 1 313 ? 19.904 -5.143 -9.442 1.00 90.62 313 TYR A CA 1
ATOM 2499 C C . TYR A 1 313 ? 20.826 -4.192 -10.218 1.00 90.62 313 TYR A C 1
ATOM 2501 O O . TYR A 1 313 ? 21.946 -4.543 -10.577 1.00 90.62 313 TYR A O 1
ATOM 2509 N N . GLY A 1 314 ? 20.364 -2.964 -10.456 1.00 89.56 314 GLY A N 1
ATOM 2510 C CA . GLY A 1 314 ? 21.155 -1.910 -11.072 1.00 89.56 314 GLY A CA 1
ATOM 2511 C C . GLY A 1 314 ? 20.464 -0.554 -11.009 1.00 89.56 314 GLY A C 1
ATOM 2512 O O . GLY A 1 314 ? 19.262 -0.456 -10.750 1.00 89.56 314 GLY A O 1
ATOM 2513 N N . ILE A 1 315 ? 21.246 0.491 -11.260 1.00 88.88 315 ILE A N 1
ATOM 2514 C CA . ILE A 1 315 ? 20.776 1.867 -11.420 1.00 88.88 315 ILE A CA 1
ATOM 2515 C C . ILE A 1 315 ? 21.109 2.286 -12.851 1.00 88.88 315 ILE A C 1
ATOM 2517 O O . ILE A 1 315 ? 22.248 2.135 -13.289 1.00 88.88 315 ILE A O 1
ATOM 2521 N N . ILE A 1 316 ? 20.114 2.772 -13.585 1.00 90.25 316 ILE A N 1
ATOM 2522 C CA . ILE A 1 316 ? 20.226 3.156 -14.990 1.00 90.25 316 ILE A CA 1
ATOM 2523 C C . ILE A 1 316 ? 19.930 4.643 -15.103 1.00 90.25 316 ILE A C 1
ATOM 2525 O O . ILE A 1 316 ? 18.803 5.078 -14.860 1.00 90.25 316 ILE A O 1
ATOM 2529 N N . ASP A 1 317 ? 20.937 5.402 -15.524 1.00 88.50 317 ASP A N 1
ATOM 2530 C CA . ASP A 1 317 ? 20.766 6.810 -15.851 1.00 88.50 317 ASP A CA 1
ATOM 2531 C C . ASP A 1 317 ? 20.289 6.968 -17.295 1.00 88.50 317 ASP A C 1
ATOM 2533 O O . ASP A 1 317 ? 20.982 6.620 -18.258 1.00 88.50 317 ASP A O 1
ATOM 2537 N N . LEU A 1 318 ? 19.078 7.497 -17.444 1.00 89.31 318 LEU A N 1
ATOM 2538 C CA . LEU A 1 318 ? 18.458 7.746 -18.737 1.00 89.31 318 LEU A CA 1
ATOM 2539 C C . LEU A 1 318 ? 19.199 8.819 -19.556 1.00 89.31 318 LEU A C 1
ATOM 2541 O O . LEU A 1 318 ? 18.989 8.906 -20.771 1.00 89.31 318 LEU A O 1
ATOM 2545 N N . ASP A 1 319 ? 20.084 9.595 -18.931 1.00 83.06 319 ASP A N 1
ATOM 2546 C CA . ASP A 1 319 ? 20.798 10.705 -19.564 1.00 83.06 319 ASP A CA 1
ATOM 2547 C C . ASP A 1 319 ? 22.091 10.248 -20.217 1.00 83.06 319 ASP A C 1
ATOM 2549 O O . ASP A 1 319 ? 22.382 10.633 -21.352 1.00 83.06 319 ASP A O 1
ATOM 2553 N N . LEU A 1 320 ? 22.799 9.330 -19.557 1.00 73.56 320 LEU A N 1
ATOM 2554 C CA . LEU A 1 320 ? 23.983 8.670 -20.108 1.00 73.56 320 LEU A CA 1
ATOM 2555 C C . LEU A 1 320 ? 23.638 7.831 -21.342 1.00 73.56 320 LEU A C 1
ATOM 2557 O O . LEU A 1 320 ? 24.459 7.635 -22.233 1.00 73.56 320 LEU A O 1
ATOM 2561 N N . LEU A 1 321 ? 22.387 7.382 -21.443 1.00 66.19 321 LEU A N 1
ATOM 2562 C CA . LEU A 1 321 ? 21.874 6.701 -22.626 1.00 66.19 321 LEU A CA 1
ATOM 2563 C C . LEU A 1 321 ? 21.536 7.672 -23.770 1.00 66.19 321 LEU A C 1
ATOM 2565 O O . LEU A 1 321 ? 21.458 7.241 -24.925 1.00 66.19 321 LEU A O 1
ATOM 2569 N N . HIS A 1 322 ? 21.334 8.959 -23.474 1.00 52.62 322 HIS A N 1
ATOM 2570 C CA . HIS A 1 322 ? 21.041 10.004 -24.456 1.00 52.62 322 HIS A CA 1
ATOM 2571 C C . HIS A 1 322 ? 22.307 10.547 -25.131 1.00 52.62 322 HIS A C 1
ATOM 2573 O O . HIS A 1 322 ? 22.259 10.896 -26.312 1.00 52.62 322 HIS A O 1
ATOM 2579 N N . SER A 1 323 ? 23.432 10.569 -24.414 1.00 48.47 323 SER A N 1
ATOM 2580 C CA . SER A 1 323 ? 24.771 10.816 -24.954 1.00 48.47 323 SER A CA 1
ATOM 2581 C C . SER A 1 323 ? 25.317 9.527 -25.576 1.00 48.47 323 SER A C 1
ATOM 2583 O O . SER A 1 323 ? 25.773 8.638 -24.868 1.00 48.47 323 SER A O 1
ATOM 2585 N N . GLY A 1 324 ? 25.216 9.354 -26.892 1.00 44.09 324 GLY A N 1
ATOM 2586 C CA . GLY A 1 324 ? 25.650 8.118 -27.553 1.00 44.09 324 GLY A CA 1
ATOM 2587 C C . GLY A 1 324 ? 27.111 7.739 -27.263 1.00 44.09 324 GLY A C 1
ATOM 2588 O O . GLY A 1 324 ? 28.011 8.475 -27.646 1.00 44.09 324 GLY A O 1
ATOM 2589 N N . ASN A 1 325 ? 27.318 6.599 -26.594 1.00 38.47 325 ASN A N 1
ATOM 2590 C CA . ASN A 1 325 ? 28.306 5.542 -26.875 1.00 38.47 325 ASN A CA 1
ATOM 2591 C C . ASN A 1 325 ? 28.413 4.613 -25.658 1.00 38.47 325 ASN A C 1
ATOM 2593 O O . ASN A 1 325 ? 28.873 5.026 -24.600 1.00 38.47 325 ASN A O 1
ATOM 2597 N N . GLY A 1 326 ? 28.006 3.354 -25.815 1.00 32.59 326 GLY A N 1
ATOM 2598 C CA . GLY A 1 326 ? 28.176 2.329 -24.785 1.00 32.59 326 GLY A CA 1
ATOM 2599 C C . GLY A 1 326 ? 26.998 1.371 -24.742 1.00 32.59 326 GLY A C 1
ATOM 2600 O O . GLY A 1 326 ? 26.082 1.531 -23.939 1.00 32.59 326 GLY A O 1
ATOM 2601 N N . ALA A 1 327 ? 27.008 0.374 -25.624 1.00 29.44 327 ALA A N 1
ATOM 2602 C CA . ALA A 1 327 ? 26.331 -0.876 -25.305 1.00 29.44 327 ALA A CA 1
ATOM 2603 C C . ALA A 1 327 ? 27.084 -1.498 -24.111 1.00 29.44 327 ALA A C 1
ATOM 2605 O O . ALA A 1 327 ? 28.315 -1.445 -24.117 1.00 29.44 327 ALA A O 1
ATOM 2606 N N . PRO A 1 328 ? 26.411 -2.072 -23.099 1.00 35.03 328 PRO A N 1
ATOM 2607 C CA . PRO A 1 328 ? 27.108 -2.922 -22.151 1.00 35.03 328 PRO A CA 1
ATOM 2608 C C . PRO A 1 328 ? 27.564 -4.166 -22.916 1.00 35.03 328 PRO A C 1
ATOM 2610 O O . PRO A 1 328 ? 26.742 -4.851 -23.535 1.00 35.03 328 PRO A O 1
ATOM 2613 N N . GLU A 1 329 ? 28.870 -4.412 -22.925 1.00 36.75 329 GLU A N 1
ATOM 2614 C CA . GLU A 1 329 ? 29.411 -5.709 -23.314 1.00 36.75 329 GLU A CA 1
ATOM 2615 C C . GLU A 1 329 ? 28.923 -6.785 -22.330 1.00 36.75 329 GLU A C 1
ATOM 2617 O O . GLU A 1 329 ? 28.647 -6.504 -21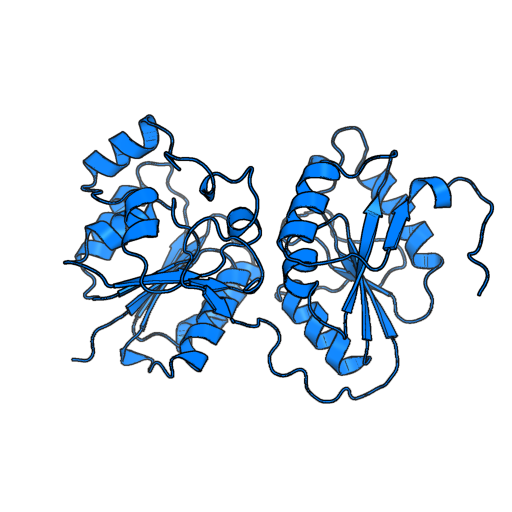.163 1.00 36.75 329 GLU A O 1
ATOM 2622 N N . SER A 1 330 ? 28.752 -7.974 -22.908 1.00 42.28 330 SER A N 1
ATOM 2623 C CA . SER A 1 330 ? 28.150 -9.229 -22.425 1.00 42.28 330 SER A CA 1
ATOM 2624 C C . SER A 1 330 ? 28.268 -9.573 -20.946 1.00 42.28 330 SER A C 1
ATOM 2626 O O . SER A 1 330 ? 29.410 -9.519 -20.435 1.00 42.28 330 SER A O 1
#

Solvent-accessible surface area (backbone atoms only — not comparable to full-atom values): 18294 Å² total; per-residue (Å²): 132,72,77,22,32,36,36,45,39,63,47,50,69,41,42,53,51,48,55,49,48,38,61,76,67,67,59,54,36,82,32,28,34,39,41,40,39,36,83,67,93,49,67,38,53,51,50,34,46,65,68,50,45,80,59,28,65,43,70,44,81,44,75,60,80,55,60,88,66,52,51,54,55,54,44,42,58,53,38,62,73,54,82,44,44,29,42,36,36,35,56,77,74,36,66,62,53,32,36,41,57,39,52,32,78,81,46,46,35,37,37,33,55,70,50,58,46,36,55,27,78,89,24,55,50,50,44,84,63,50,61,56,67,70,59,49,53,58,40,42,76,72,55,39,79,60,50,48,62,54,50,37,70,59,41,71,36,24,39,23,78,46,66,85,30,74,47,47,56,43,88,47,63,37,75,48,62,93,64,65,85,76,63,85,46,80,34,88,46,60,32,34,40,37,49,45,61,55,43,58,81,61,33,73,93,50,59,52,69,59,56,46,51,38,50,36,60,51,55,73,70,57,73,73,55,54,37,32,39,54,28,98,84,39,90,69,69,77,54,77,98,47,52,61,58,86,72,64,68,55,70,61,56,53,51,47,58,45,20,43,60,23,32,24,30,39,39,35,27,72,74,44,62,53,54,59,71,46,36,82,41,91,48,37,46,37,31,35,44,30,48,86,95,39,45,78,56,44,67,64,50,51,51,35,31,53,50,50,69,31,72,66,73,42,76,46,54,45,50,66,67,68,53,88,82,78,79,83,78,132

Radius of gyration: 20.99 Å; Cα contacts (8 Å, |Δi|>4): 594; chains: 1; bounding box: 53×44×54 Å